Protein AF-0000000072191924 (afdb_homodimer)

Nearest PDB structures (foldseek):
  2omd-assembly1_B  TM=8.283E-01  e=5.426E-07  Aquifex aeolicus VF5
  4ap8-assembly1_A  TM=8.423E-01  e=8.255E-07  Homo sapiens
  2omd-assembly1_A  TM=8.082E-01  e=4.813E-07  Aquifex aeolicus VF5
  1nvj-assembly2_C  TM=8.190E-01  e=2.287E-06  Escherichia coli
  1nvj-assembly2_D  TM=8.047E-01  e=4.696E-06  Escherichia coli

Sequence (244 aa):
MDVNKVLQELKARPGFTDHVGMMLVHNGVVRGWSRKDHAPVSSVTVSHDQAKMDAICHEMEQRPGIFAIVAQANEGELQPGDDLLLLVVAGDIRENVKATFAELLDRIKSEAVIKQEHGPEAMDVNKVLQELKARPGFTDHVGMMLVHNGVVRGWSRKDHAPVSSVTVSHDQAKMDAICHEMEQRPGIFAIVAQANEGELQPGDDLLLLVVAGDIRENVKATFAELLDRIKSEAVIKQEHGPEA

Radius of gyration: 18.28 Å; Cα contacts (8 Å, |Δi|>4): 540; chains: 2; bounding box: 42×66×39 Å

Secondary structure (DSSP, 8-state):
--HHHHHHHHHTSTTHHHH-SEEEEEEEE--SB-TTT--B-SEEEEEE-HHHHHHHHHHHHTSTTEEEEEEEE--EEE-TT-EEEEEEEEESSHHHHHHHHHHHHHHIIIIIEEEEEEPPP-/--HHHHHHHHHTSTTHHHH-SEEEEEEEE--SB-TTT--B-SEEEEEE-HHHHHHHHHHHHTSTTEEEEEEEE--EEE-TT-EEEEEEEEESSHHHHHHHHHHHHHHIIIIIEEEEEEPPP-

pLDDT: mean 96.95, std 4.29, range [61.19, 98.94]

Solvent-accessible surface area (backbone atoms only — not comparable to full-atom values): 12541 Å² total; per-residue (Å²): 132,62,59,51,58,54,53,51,54,54,62,68,39,88,62,30,39,77,36,30,25,33,34,40,33,38,44,27,29,31,36,28,46,37,88,88,76,61,44,59,32,54,30,32,42,30,47,65,42,63,69,54,43,50,51,52,42,57,58,56,36,68,39,77,53,38,69,43,59,47,78,48,70,56,64,44,82,39,38,49,58,36,68,36,37,38,38,36,35,29,5,38,48,68,72,47,36,52,54,51,43,54,51,48,54,52,46,41,56,73,71,21,44,46,78,45,79,34,56,68,82,131,132,64,56,52,58,53,53,51,55,52,63,69,38,89,61,30,38,77,36,29,25,33,33,41,34,39,45,28,27,31,37,28,44,37,87,87,78,60,46,60,32,54,32,32,40,29,47,66,41,61,69,54,42,50,49,54,42,57,59,55,33,68,40,78,55,38,68,44,60,47,78,48,69,57,64,44,82,40,38,51,59,35,70,35,36,39,38,35,35,29,4,38,47,68,73,47,34,51,52,51,43,55,51,46,54,52,46,40,56,73,74,19,44,48,77,44,80,32,54,68,83,129

Foldseek 3Di:
DCVVVVVVVLCPDPCQVVWFDDKDKDWDFAAQADPVPRAGFAKKAKDWAVVQLVVLQVVLCPDPFWPGKDKDADGGIDGGPDTGIMIMTTGHDCVSRVVSVVVSVVCRVVPTMDMDTDHDDD/DCVVVVVVVLCPDPCQVVWFDDKDKDWDFAAQADPVPRAGFAKKAKDWAVVQLVVLQVVLCPDPFWPGKDKDADGGIDGGPHTGIMIMTTGHDCVSRVVSVVVSVVCRVVPTMDMDTDHDDD

Structure (mmCIF, N/CA/C/O backbone):
data_AF-0000000072191924-model_v1
#
loop_
_entity.id
_entity.type
_entity.pdbx_description
1 polymer 'Molybdopterin synthase catalytic subunit'
#
loop_
_atom_site.group_PDB
_atom_site.id
_atom_site.type_symbol
_atom_site.label_atom_id
_atom_site.label_alt_id
_atom_site.label_comp_id
_atom_site.label_asym_id
_atom_site.label_entity_id
_atom_site.label_seq_id
_atom_site.pdbx_PDB_ins_code
_atom_site.Cartn_x
_atom_site.Cartn_y
_atom_site.Cartn_z
_atom_site.occupancy
_atom_site.B_iso_or_equiv
_atom_site.auth_seq_id
_atom_site.auth_comp_id
_atom_site.auth_asym_id
_atom_site.auth_atom_id
_atom_site.pdbx_PDB_model_num
ATOM 1 N N . MET A 1 1 ? -5.52 -3.229 -12.797 1 91.69 1 MET A N 1
ATOM 2 C CA . MET A 1 1 ? -6.09 -2.42 -11.727 1 91.69 1 MET A CA 1
ATOM 3 C C . MET A 1 1 ? -5.527 -1.003 -11.75 1 91.69 1 MET A C 1
ATOM 5 O O . MET A 1 1 ? -4.367 -0.797 -12.117 1 91.69 1 MET A O 1
ATOM 9 N N . ASP A 1 2 ? -6.395 -0.059 -11.484 1 97.38 2 ASP A N 1
ATOM 10 C CA . ASP A 1 2 ? -6.016 1.348 -11.562 1 97.38 2 ASP A CA 1
ATOM 11 C C . ASP A 1 2 ? -5.902 1.967 -10.172 1 97.38 2 ASP A C 1
ATOM 13 O O . ASP A 1 2 ? -6.844 2.596 -9.688 1 97.38 2 ASP A O 1
ATOM 17 N N . VAL A 1 3 ? -4.742 1.899 -9.562 1 98.56 3 VAL A N 1
ATOM 18 C CA . VAL A 1 3 ? -4.512 2.34 -8.195 1 98.56 3 VAL A CA 1
ATOM 19 C C . VAL A 1 3 ? -4.648 3.857 -8.109 1 98.56 3 VAL A C 1
ATOM 21 O O . VAL A 1 3 ? -5.246 4.383 -7.164 1 98.56 3 VAL A O 1
ATOM 24 N N . ASN A 1 4 ? -4.09 4.559 -9.109 1 98.62 4 ASN A N 1
ATOM 25 C CA . ASN A 1 4 ? -4.215 6.012 -9.125 1 98.62 4 ASN A CA 1
ATOM 26 C C . ASN A 1 4 ? -5.672 6.449 -9.062 1 98.62 4 ASN A C 1
ATOM 28 O O . ASN A 1 4 ? -6.016 7.375 -8.328 1 98.62 4 ASN A O 1
ATOM 32 N N . LYS A 1 5 ? -6.43 5.773 -9.805 1 98.38 5 LYS A N 1
ATOM 33 C CA . LYS A 1 5 ? -7.852 6.117 -9.82 1 98.38 5 LYS A CA 1
ATOM 34 C C . LYS A 1 5 ? -8.477 5.93 -8.445 1 98.38 5 LYS A C 1
ATOM 36 O O . LYS A 1 5 ? -9.219 6.793 -7.973 1 98.38 5 LYS A O 1
ATOM 41 N N . VAL A 1 6 ? -8.195 4.844 -7.809 1 98.56 6 VAL A N 1
ATOM 42 C CA . VAL A 1 6 ? -8.742 4.555 -6.488 1 98.56 6 VAL A CA 1
ATOM 43 C C . VAL A 1 6 ? -8.281 5.613 -5.488 1 98.56 6 VAL A C 1
ATOM 45 O O . VAL A 1 6 ? -9.094 6.141 -4.723 1 98.56 6 VAL A O 1
ATOM 48 N N . LEU A 1 7 ? -7.031 5.938 -5.512 1 98.56 7 LEU A N 1
ATOM 49 C CA . LEU A 1 7 ? -6.48 6.91 -4.57 1 98.56 7 LEU A CA 1
ATOM 50 C C . LEU A 1 7 ? -7.086 8.289 -4.801 1 98.56 7 LEU A C 1
ATOM 52 O O . LEU A 1 7 ? -7.418 8.992 -3.848 1 98.56 7 LEU A O 1
ATOM 56 N N . GLN A 1 8 ? -7.223 8.641 -6.051 1 98.06 8 GLN A N 1
ATOM 57 C CA . GLN A 1 8 ? -7.797 9.938 -6.391 1 98.06 8 GLN A CA 1
ATOM 58 C C . GLN A 1 8 ? -9.25 10.031 -5.945 1 98.06 8 GLN A C 1
ATOM 60 O O . GLN A 1 8 ? -9.695 11.078 -5.469 1 98.06 8 GLN A O 1
ATOM 65 N N . GLU A 1 9 ? -9.961 8.945 -6.156 1 98.38 9 GLU A N 1
ATOM 66 C CA . GLU A 1 9 ? -11.359 8.906 -5.719 1 98.38 9 GLU A CA 1
ATOM 67 C C . GLU A 1 9 ? -11.461 9.062 -4.203 1 98.38 9 GLU A C 1
ATOM 69 O O . GLU A 1 9 ? -12.352 9.75 -3.705 1 98.38 9 GLU A O 1
ATOM 74 N N . LEU A 1 10 ? -10.609 8.406 -3.477 1 98.5 10 LEU A N 1
ATOM 75 C CA . LEU A 1 10 ? -10.609 8.531 -2.023 1 98.5 10 LEU A CA 1
ATOM 76 C C . LEU A 1 10 ? -10.281 9.961 -1.602 1 98.5 10 LEU A C 1
ATOM 78 O O . LEU A 1 10 ? -10.938 10.516 -0.718 1 98.5 10 LEU A O 1
ATOM 82 N N . LYS A 1 11 ? -9.32 10.594 -2.254 1 97.94 11 LYS A N 1
ATOM 83 C CA . LYS A 1 11 ? -8.891 11.953 -1.929 1 97.94 11 LYS A CA 1
ATOM 84 C C . LYS A 1 11 ? -10.023 12.953 -2.16 1 97.94 11 LYS A C 1
ATOM 86 O O . LYS A 1 11 ? -10.086 13.992 -1.498 1 97.94 11 LYS A O 1
ATOM 91 N N . ALA A 1 12 ? -10.883 12.609 -3.1 1 97.94 12 ALA A N 1
ATOM 92 C CA . ALA A 1 12 ? -11.961 13.523 -3.477 1 97.94 12 ALA A CA 1
ATOM 93 C C . ALA A 1 12 ? -13.133 13.414 -2.504 1 97.94 12 ALA A C 1
ATOM 95 O O . ALA A 1 12 ? -14.039 14.242 -2.529 1 97.94 12 ALA A O 1
ATOM 96 N N . ARG A 1 13 ? -13.141 12.375 -1.63 1 97.88 13 ARG A N 1
ATOM 97 C CA . ARG A 1 13 ? -14.234 12.195 -0.684 1 97.88 13 ARG A CA 1
ATOM 98 C C . ARG A 1 13 ? -14.219 13.289 0.379 1 97.88 13 ARG A C 1
ATOM 100 O O . ARG A 1 13 ? -13.156 13.68 0.861 1 97.88 13 ARG A O 1
ATOM 107 N N . PRO A 1 14 ? -15.406 13.773 0.714 1 97.25 14 PRO A N 1
ATOM 108 C CA . PRO A 1 14 ? -15.469 14.781 1.776 1 97.25 14 PRO A CA 1
ATOM 109 C C . PRO A 1 14 ? -14.852 14.297 3.088 1 97.25 14 PRO A C 1
ATOM 111 O O . PRO A 1 14 ? -15.086 13.156 3.498 1 97.25 14 PRO A O 1
ATOM 114 N N . GLY A 1 15 ? -14.062 15.094 3.688 1 96.94 15 GLY A N 1
ATOM 115 C CA . GLY A 1 15 ? -13.484 14.805 4.992 1 96.94 15 GLY A CA 1
ATOM 116 C C . GLY A 1 15 ? -12.133 14.133 4.91 1 96.94 15 GLY A C 1
ATOM 117 O O . GLY A 1 15 ? -11.508 13.852 5.938 1 96.94 15 GLY A O 1
ATOM 118 N N . PHE A 1 16 ? -11.68 13.828 3.709 1 98.19 16 PHE A N 1
ATOM 119 C CA . PHE A 1 16 ? -10.43 13.109 3.518 1 98.19 16 PHE A CA 1
ATOM 120 C C . PHE A 1 16 ? -9.289 13.805 4.25 1 98.19 16 PHE A C 1
ATOM 122 O O . PHE A 1 16 ? -8.594 13.18 5.062 1 98.19 16 PHE A O 1
ATOM 129 N N . THR A 1 17 ? -9.117 15.102 4.059 1 95.62 17 THR A N 1
ATOM 130 C CA . THR A 1 17 ? -7.973 15.828 4.598 1 95.62 17 THR A CA 1
ATOM 131 C C . THR A 1 17 ? -8.031 15.867 6.125 1 95.62 17 THR A C 1
ATOM 133 O O . THR A 1 17 ? -6.992 15.922 6.789 1 95.62 17 THR A O 1
ATOM 136 N N . ASP A 1 18 ? -9.219 15.711 6.648 1 95.44 18 ASP A N 1
ATOM 137 C CA . ASP A 1 18 ? -9.398 15.766 8.094 1 95.44 18 ASP A CA 1
ATOM 138 C C . ASP A 1 18 ? -9.141 14.406 8.734 1 95.44 18 ASP A C 1
ATOM 140 O O . ASP A 1 18 ? -8.984 14.305 9.953 1 95.44 18 ASP A O 1
ATOM 144 N N . HIS A 1 19 ? -9.07 13.375 7.863 1 97.44 19 HIS A N 1
ATOM 145 C CA . HIS A 1 19 ? -9.117 12.062 8.484 1 97.44 19 HIS A CA 1
ATOM 146 C C . HIS A 1 19 ? -7.969 11.18 8 1 97.44 19 HIS A C 1
ATOM 148 O O . HIS A 1 19 ? -7.738 10.102 8.539 1 97.44 19 HIS A O 1
ATOM 154 N N . VAL A 1 20 ? -7.246 11.672 6.957 1 98.62 20 VAL A N 1
ATOM 155 C CA . VAL A 1 20 ? -6.324 10.727 6.332 1 98.62 20 VAL A CA 1
ATOM 156 C C . VAL A 1 20 ? -4.914 11.305 6.324 1 98.62 20 VAL A C 1
ATOM 158 O O . VAL A 1 20 ? -4.691 12.414 5.836 1 98.62 20 VAL A O 1
ATOM 161 N N . GLY A 1 21 ? -4.043 10.562 6.863 1 98.31 21 GLY A N 1
ATOM 162 C CA . GLY A 1 21 ? -2.627 10.891 6.777 1 98.31 21 GLY A CA 1
ATOM 163 C C . GLY A 1 21 ? -1.837 9.914 5.93 1 98.31 21 GLY A C 1
ATOM 164 O O . GLY A 1 21 ? -0.666 10.148 5.629 1 98.31 21 GLY A O 1
ATOM 165 N N . MET A 1 22 ? -2.51 8.828 5.617 1 98.5 22 MET A N 1
ATOM 166 C CA . MET A 1 22 ? -1.832 7.875 4.746 1 98.5 22 MET A CA 1
ATOM 167 C C . MET A 1 22 ? -2.828 6.891 4.145 1 98.5 22 MET A C 1
ATOM 169 O O . MET A 1 22 ? -3.924 6.703 4.676 1 98.5 22 MET A O 1
ATOM 173 N N . MET A 1 23 ? -2.434 6.285 3.088 1 98.81 23 MET A N 1
ATOM 174 C CA . MET A 1 23 ? -3.107 5.164 2.438 1 98.81 23 MET A CA 1
ATOM 175 C C . MET A 1 23 ? -2.137 4.012 2.197 1 98.81 23 MET A C 1
ATOM 177 O O . MET A 1 23 ? -1.044 4.219 1.664 1 98.81 23 MET A O 1
ATOM 181 N N . LEU A 1 24 ? -2.543 2.871 2.648 1 98.88 24 LEU A N 1
ATOM 182 C CA . LEU A 1 24 ? -1.795 1.647 2.379 1 98.88 24 LEU A CA 1
ATOM 183 C C . LEU A 1 24 ? -2.488 0.812 1.307 1 98.88 24 LEU A C 1
ATOM 185 O O . LEU A 1 24 ? -3.707 0.632 1.347 1 98.88 24 LEU A O 1
ATOM 189 N N . VAL A 1 25 ? -1.675 0.373 0.37 1 98.88 25 VAL A N 1
ATOM 190 C CA . VAL A 1 25 ? -2.203 -0.349 -0.783 1 98.88 25 VAL A CA 1
ATOM 191 C C . VAL A 1 25 ? -1.525 -1.713 -0.893 1 98.88 25 VAL A C 1
ATOM 193 O O . VAL A 1 25 ? -0.299 -1.811 -0.82 1 98.88 25 VAL A O 1
ATOM 196 N N . HIS A 1 26 ? -2.281 -2.686 -1.012 1 98.88 26 HIS A N 1
ATOM 197 C CA . HIS A 1 26 ? -1.836 -4.008 -1.435 1 98.88 26 HIS A CA 1
ATOM 198 C C . HIS A 1 26 ? -2.225 -4.285 -2.883 1 98.88 26 HIS A C 1
ATOM 200 O O . HIS A 1 26 ? -3.406 -4.246 -3.23 1 98.88 26 HIS A O 1
ATOM 206 N N . ASN A 1 27 ? -1.291 -4.512 -3.668 1 98.75 27 ASN A N 1
ATOM 207 C CA . ASN A 1 27 ? -1.512 -5.047 -5.008 1 98.75 27 ASN A CA 1
ATOM 208 C C . ASN A 1 27 ? -0.935 -6.453 -5.148 1 98.75 27 ASN A C 1
ATOM 210 O O . ASN A 1 27 ? 0.243 -6.617 -5.469 1 98.75 27 ASN A O 1
ATOM 214 N N . GLY A 1 28 ? -1.767 -7.383 -4.965 1 98.44 28 GLY A N 1
ATOM 215 C CA . GLY A 1 28 ? -1.371 -8.766 -5.168 1 98.44 28 GLY A CA 1
ATOM 216 C C . GLY A 1 28 ? -1.304 -9.164 -6.633 1 98.44 28 GLY A C 1
ATOM 217 O O . GLY A 1 28 ? -2.158 -8.766 -7.426 1 98.44 28 GLY A O 1
ATOM 218 N N . VAL A 1 29 ? -0.314 -9.992 -6.93 1 98.25 29 VAL A N 1
ATOM 219 C CA . VAL A 1 29 ? -0.146 -10.492 -8.289 1 98.25 29 VAL A CA 1
ATOM 220 C C . VAL A 1 29 ? 0.027 -12.008 -8.266 1 98.25 29 VAL A C 1
ATOM 222 O O . VAL A 1 29 ? 0.383 -12.578 -7.234 1 98.25 29 VAL A O 1
ATOM 225 N N . VAL A 1 30 ? -0.284 -12.57 -9.391 1 97.81 30 VAL A N 1
ATOM 226 C CA . VAL A 1 30 ? -0.076 -14.016 -9.492 1 97.81 30 VAL A CA 1
ATOM 227 C C . VAL A 1 30 ? 1.42 -14.32 -9.523 1 97.81 30 VAL A C 1
ATOM 229 O O . VAL A 1 30 ? 2.143 -13.844 -10.398 1 97.81 30 VAL A O 1
ATOM 232 N N . ARG A 1 31 ? 1.779 -15.055 -8.57 1 96.38 31 ARG A N 1
ATOM 233 C CA . ARG A 1 31 ? 3.174 -15.477 -8.5 1 96.38 31 ARG A CA 1
ATOM 234 C C . ARG A 1 31 ? 3.436 -16.656 -9.422 1 96.38 31 ARG A C 1
ATOM 236 O O . ARG A 1 31 ? 2.57 -17.516 -9.594 1 96.38 31 ARG A O 1
ATOM 243 N N . GLY A 1 32 ? 4.625 -16.781 -9.797 1 96.44 32 GLY A N 1
ATOM 244 C CA . GLY A 1 32 ? 4.973 -17.797 -10.789 1 96.44 32 GLY A CA 1
ATOM 245 C C . GLY A 1 32 ? 5.25 -19.156 -10.18 1 96.44 32 GLY A C 1
ATOM 246 O O . GLY A 1 32 ? 5.629 -20.094 -10.883 1 96.44 32 GLY A O 1
ATOM 247 N N . TRP A 1 33 ? 5.164 -19.281 -8.867 1 95.94 33 TRP A N 1
ATOM 248 C CA . TRP A 1 33 ? 5.402 -20.562 -8.195 1 95.94 33 TRP A CA 1
ATOM 249 C C . TRP A 1 33 ? 4.5 -20.703 -6.973 1 95.94 33 TRP A C 1
ATOM 251 O O . TRP A 1 33 ? 3.98 -19.719 -6.453 1 95.94 33 TRP A O 1
ATOM 261 N N . SER A 1 34 ? 4.34 -21.953 -6.582 1 94.44 34 SER A N 1
ATOM 262 C CA . SER A 1 34 ? 3.436 -22.266 -5.484 1 94.44 34 SER A CA 1
ATOM 263 C C . SER A 1 34 ? 4.141 -22.156 -4.137 1 94.44 34 SER A C 1
ATOM 265 O O . SER A 1 34 ? 5.27 -22.625 -3.977 1 94.44 34 SER A O 1
ATOM 267 N N . ARG A 1 35 ? 3.443 -21.625 -3.217 1 89.5 35 ARG A N 1
ATOM 268 C CA . ARG A 1 35 ? 3.973 -21.531 -1.86 1 89.5 35 ARG A CA 1
ATOM 269 C C . ARG A 1 35 ? 4.109 -22.906 -1.221 1 89.5 35 ARG A C 1
AT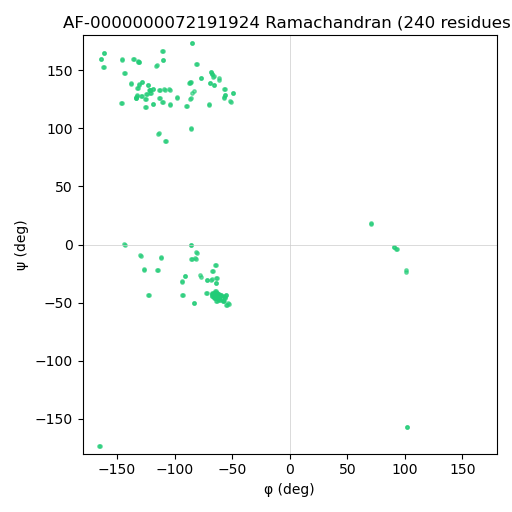OM 271 O O . ARG A 1 35 ? 4.969 -23.109 -0.362 1 89.5 35 ARG A O 1
ATOM 278 N N . LYS A 1 36 ? 3.268 -23.766 -1.624 1 89.5 36 LYS A N 1
ATOM 279 C CA . LYS A 1 36 ? 3.186 -25.094 -1.018 1 89.5 36 LYS A CA 1
ATOM 280 C C . LYS A 1 36 ? 4.453 -25.891 -1.289 1 89.5 36 LYS A C 1
ATOM 282 O O . LYS A 1 36 ? 4.973 -26.562 -0.395 1 89.5 36 LYS A O 1
ATOM 287 N N . ASP A 1 37 ? 4.945 -25.875 -2.512 1 92.31 37 ASP A N 1
ATOM 288 C CA . ASP A 1 37 ? 6.043 -26.781 -2.863 1 92.31 37 ASP A CA 1
ATOM 289 C C . ASP A 1 37 ? 7.016 -26.094 -3.828 1 92.31 37 ASP A C 1
ATOM 291 O O . ASP A 1 37 ? 7.918 -26.75 -4.359 1 92.31 37 ASP A O 1
ATOM 295 N N . HIS A 1 38 ? 6.758 -24.844 -4.207 1 93.5 38 HIS A N 1
ATOM 296 C CA . HIS A 1 38 ? 7.586 -24.016 -5.082 1 93.5 38 HIS A CA 1
ATOM 297 C C . HIS A 1 38 ? 7.531 -24.516 -6.52 1 93.5 38 HIS A C 1
ATOM 299 O O . HIS A 1 38 ? 8.422 -24.219 -7.32 1 93.5 38 HIS A O 1
ATOM 305 N N . ALA A 1 39 ? 6.5 -25.312 -6.773 1 94.88 39 ALA A N 1
ATOM 306 C CA . ALA A 1 39 ? 6.309 -25.75 -8.148 1 94.88 39 ALA A CA 1
ATOM 307 C C . ALA A 1 39 ? 5.906 -24.594 -9.055 1 94.88 39 ALA A C 1
ATOM 309 O O . ALA A 1 39 ? 5.23 -23.656 -8.609 1 94.88 39 ALA A O 1
ATOM 310 N N . PRO A 1 40 ? 6.316 -24.656 -10.328 1 96 40 PRO A N 1
ATOM 311 C CA . PRO A 1 40 ? 5.93 -23.578 -11.25 1 96 40 PRO A CA 1
ATOM 312 C C . PRO A 1 40 ? 4.418 -23.469 -11.43 1 96 40 PRO A C 1
ATOM 314 O O . PRO A 1 40 ? 3.721 -24.5 -11.453 1 96 40 PRO A O 1
ATOM 317 N N . VAL A 1 41 ? 3.949 -22.344 -11.547 1 96.75 41 VAL A N 1
ATOM 318 C CA . VAL A 1 41 ? 2.539 -22.047 -11.773 1 96.75 41 VAL A CA 1
ATOM 319 C C . VAL A 1 41 ? 2.355 -21.422 -13.156 1 96.75 41 VAL A C 1
ATOM 321 O O . VAL A 1 41 ? 3.01 -20.438 -13.492 1 96.75 41 VAL A O 1
ATOM 324 N N . SER A 1 42 ? 1.484 -22.016 -13.93 1 96.88 42 SER A N 1
ATOM 325 C CA . SER A 1 42 ? 1.195 -21.5 -15.266 1 96.88 42 SER A CA 1
ATOM 326 C C . SER A 1 42 ? -0.001 -20.562 -15.25 1 96.88 42 SER A C 1
ATOM 328 O O . SER A 1 42 ? -0.073 -19.625 -16.062 1 96.88 42 SER A O 1
ATOM 330 N N . SER A 1 43 ? -0.899 -20.875 -14.32 1 97.56 43 SER A N 1
ATOM 331 C CA . SER A 1 43 ? -2.078 -20.031 -14.156 1 97.56 43 SER A CA 1
ATOM 332 C C . SER A 1 43 ? -2.732 -20.25 -12.797 1 97.56 43 SER A C 1
ATOM 334 O O . SER A 1 43 ? -2.395 -21.203 -12.086 1 97.56 43 SER A O 1
ATOM 336 N N . VAL A 1 44 ? -3.57 -19.359 -12.453 1 97.31 44 VAL A N 1
ATOM 337 C CA . VAL A 1 44 ? -4.359 -19.453 -11.234 1 97.31 44 VAL A CA 1
ATOM 338 C C . VAL A 1 44 ? -5.82 -19.125 -11.531 1 97.31 44 VAL A C 1
ATOM 340 O O . VAL A 1 44 ? -6.121 -18.125 -12.172 1 97.31 44 VAL A O 1
ATOM 343 N N . THR A 1 45 ? -6.695 -20 -11.164 1 98.19 45 THR A N 1
ATOM 344 C CA . THR A 1 45 ? -8.117 -19.672 -11.188 1 98.19 45 THR A CA 1
ATOM 345 C C . THR A 1 45 ? -8.531 -18.969 -9.891 1 98.19 45 THR A C 1
ATOM 347 O O . THR A 1 45 ? -8.32 -19.5 -8.797 1 98.19 45 THR A O 1
ATOM 350 N N . VAL A 1 46 ? -9.141 -17.812 -10.023 1 98 46 VAL A N 1
ATOM 351 C CA . VAL A 1 46 ? -9.477 -17 -8.852 1 98 46 VAL A CA 1
ATOM 352 C C . VAL A 1 46 ? -10.984 -16.75 -8.82 1 98 46 VAL A C 1
ATOM 354 O O . VAL A 1 46 ? -11.586 -16.406 -9.844 1 98 46 VAL A O 1
ATOM 357 N N . SER A 1 47 ? -11.562 -16.938 -7.691 1 98.06 47 SER A N 1
ATOM 358 C CA . SER A 1 47 ? -12.914 -16.469 -7.383 1 98.06 47 SER A CA 1
ATOM 359 C C . SER A 1 47 ? -12.953 -15.742 -6.043 1 98.06 47 SER A C 1
ATOM 361 O O . SER A 1 47 ? -12.023 -15.844 -5.246 1 98.06 47 SER A O 1
ATOM 363 N N . HIS A 1 48 ? -14 -14.891 -5.898 1 97.44 48 HIS A N 1
ATOM 364 C CA . HIS A 1 48 ? -14.133 -14.227 -4.605 1 97.44 48 HIS A CA 1
ATOM 365 C C . HIS A 1 48 ? -15.602 -14.07 -4.219 1 97.44 48 HIS A C 1
ATOM 367 O O . HIS A 1 48 ? -16.469 -14.023 -5.086 1 97.44 48 HIS A O 1
ATOM 373 N N . ASP A 1 49 ? -15.836 -14.125 -2.973 1 97.81 49 ASP A N 1
ATOM 374 C CA . ASP A 1 49 ? -17.141 -13.812 -2.389 1 97.81 49 ASP A CA 1
ATOM 375 C C . ASP A 1 49 ? -17.281 -12.32 -2.129 1 97.81 49 ASP A C 1
ATOM 377 O O . ASP A 1 49 ? -16.844 -11.82 -1.089 1 97.81 49 ASP A O 1
ATOM 381 N N . GLN A 1 50 ? -17.953 -11.656 -3.018 1 97.5 50 GLN A N 1
ATOM 382 C CA . GLN A 1 50 ? -18.047 -10.203 -2.943 1 97.5 50 GLN A CA 1
ATOM 383 C C . GLN A 1 50 ? -18.781 -9.758 -1.686 1 97.5 50 GLN A C 1
ATOM 385 O O . GLN A 1 50 ? -18.391 -8.773 -1.048 1 97.5 50 GLN A O 1
ATOM 390 N N . ALA A 1 51 ? -19.828 -10.469 -1.4 1 98 51 ALA A N 1
ATOM 391 C CA . ALA A 1 51 ? -20.594 -10.117 -0.207 1 98 51 ALA A CA 1
ATOM 392 C C . ALA A 1 51 ? -19.734 -10.219 1.049 1 98 51 ALA A C 1
ATOM 394 O O . ALA A 1 51 ? -19.797 -9.359 1.926 1 98 51 ALA A O 1
ATOM 395 N N . LYS A 1 52 ? -19 -11.281 1.12 1 98.12 52 LYS A N 1
ATOM 396 C CA . LYS A 1 52 ? -18.094 -11.469 2.26 1 98.12 52 LYS A CA 1
ATOM 397 C C . LYS A 1 52 ? -17.016 -10.391 2.287 1 98.12 52 LYS A C 1
ATOM 399 O O . LYS A 1 52 ? -16.703 -9.852 3.35 1 98.12 52 LYS A O 1
ATOM 404 N N . MET A 1 53 ? -16.438 -10.109 1.167 1 98.38 53 MET A N 1
ATOM 405 C CA . MET A 1 53 ? -15.438 -9.055 1.065 1 98.38 53 MET A CA 1
ATOM 406 C C . MET A 1 53 ? -16 -7.719 1.54 1 98.38 53 MET A C 1
ATOM 408 O O . MET A 1 53 ? -15.367 -7.023 2.332 1 98.38 53 MET A O 1
ATOM 412 N N . ASP A 1 54 ? -17.203 -7.395 1.118 1 98.31 54 ASP A N 1
ATOM 413 C CA . ASP A 1 54 ? -17.844 -6.145 1.508 1 98.31 54 ASP A CA 1
ATOM 414 C C . ASP A 1 54 ? -18.109 -6.105 3.012 1 98.31 54 ASP A C 1
ATOM 416 O O . ASP A 1 54 ? -17.953 -5.066 3.652 1 98.31 54 ASP A O 1
ATOM 420 N N . ALA A 1 55 ? -18.516 -7.223 3.523 1 98.62 55 ALA A N 1
ATOM 421 C CA . ALA A 1 55 ? -18.812 -7.305 4.949 1 98.62 55 ALA A CA 1
ATOM 422 C C . ALA A 1 55 ? -17.562 -7.078 5.789 1 98.62 55 ALA A C 1
ATOM 424 O O . ALA A 1 55 ? -17.594 -6.359 6.789 1 98.62 55 ALA A O 1
ATOM 425 N N . ILE A 1 56 ? -16.469 -7.695 5.359 1 98.69 56 ILE A N 1
ATOM 426 C CA . ILE A 1 56 ? -15.203 -7.523 6.055 1 98.69 56 ILE A CA 1
ATOM 427 C C . ILE A 1 56 ? -14.781 -6.059 6.004 1 98.69 56 ILE A C 1
ATOM 429 O O . ILE A 1 56 ? -14.398 -5.48 7.023 1 98.69 56 ILE A O 1
ATOM 433 N N . CYS A 1 57 ? -14.883 -5.441 4.828 1 98.69 57 CYS A N 1
ATOM 434 C CA . CYS A 1 57 ? -14.5 -4.043 4.66 1 98.69 57 CYS A CA 1
ATOM 435 C C . CYS A 1 57 ? -15.352 -3.137 5.535 1 98.69 57 CYS A C 1
ATOM 437 O O . CYS A 1 57 ? -14.836 -2.256 6.223 1 98.69 57 CYS A O 1
ATOM 439 N N . HIS A 1 58 ? -16.641 -3.371 5.547 1 98.38 58 HIS A N 1
ATOM 440 C CA . HIS A 1 58 ? -17.547 -2.559 6.34 1 98.38 58 HIS A CA 1
ATOM 441 C C . HIS A 1 58 ? -17.234 -2.658 7.824 1 98.38 58 HIS A C 1
ATOM 443 O O . HIS A 1 58 ? -17.188 -1.645 8.523 1 98.38 58 HIS A O 1
ATOM 449 N N . GLU A 1 59 ? -17.016 -3.857 8.258 1 98.62 59 GLU A N 1
ATOM 450 C CA . GLU A 1 59 ? -16.641 -4.09 9.656 1 98.62 59 GLU A CA 1
ATOM 451 C C . GLU A 1 59 ? -15.375 -3.336 10.023 1 98.62 59 GLU A C 1
ATOM 453 O O . GLU A 1 59 ? -15.344 -2.605 11.016 1 98.62 59 GLU A O 1
ATOM 458 N N . MET A 1 60 ? -14.406 -3.449 9.227 1 98.56 60 MET A N 1
ATOM 459 C CA . MET A 1 60 ? -13.078 -2.936 9.562 1 98.56 60 MET A CA 1
ATOM 460 C C . MET A 1 60 ? -13.023 -1.422 9.391 1 98.56 60 MET A C 1
ATOM 462 O O . MET A 1 60 ? -12.234 -0.747 10.055 1 98.56 60 MET A O 1
ATOM 466 N N . GLU A 1 61 ? -13.82 -0.923 8.531 1 98.25 61 GLU A N 1
ATOM 467 C CA . GLU A 1 61 ? -13.883 0.519 8.312 1 98.25 61 GLU A CA 1
ATOM 468 C C . GLU A 1 61 ? -14.383 1.248 9.555 1 98.25 61 GLU A C 1
ATOM 470 O O . GLU A 1 61 ? -14.195 2.459 9.688 1 98.25 61 GLU A O 1
ATOM 475 N N . GLN A 1 62 ? -15.031 0.531 10.516 1 98.31 62 GLN A N 1
ATOM 476 C CA . GLN A 1 62 ? -15.562 1.129 11.734 1 98.31 62 GLN A CA 1
ATOM 477 C C . GLN A 1 62 ? -14.461 1.315 12.781 1 98.31 62 GLN A C 1
ATOM 479 O O . GLN A 1 62 ? -14.672 1.974 13.797 1 98.31 62 GLN A O 1
ATOM 484 N N . ARG A 1 63 ? -13.336 0.844 12.531 1 98.44 63 ARG A N 1
ATOM 485 C CA . ARG A 1 63 ? -12.234 0.949 13.484 1 98.44 63 ARG A CA 1
ATOM 486 C C . ARG A 1 63 ? -11.789 2.398 13.648 1 98.44 63 ARG A C 1
ATOM 488 O O . ARG A 1 63 ? -11.812 3.174 12.695 1 98.44 63 ARG A O 1
ATOM 495 N N . PRO A 1 64 ? -11.383 2.664 14.844 1 97.69 64 PRO A N 1
ATOM 496 C CA . PRO A 1 64 ? -10.891 4.023 15.07 1 97.69 64 PRO A CA 1
ATOM 497 C C . PRO A 1 64 ? -9.758 4.406 14.125 1 97.69 64 PRO A C 1
ATOM 499 O O . PRO A 1 64 ? -8.82 3.625 13.93 1 97.69 64 PRO A O 1
ATOM 502 N N . GLY A 1 65 ? -9.992 5.582 13.5 1 98.31 65 GLY A N 1
ATOM 503 C CA . GLY A 1 65 ? -8.922 6.152 12.703 1 98.31 65 GLY A CA 1
ATOM 504 C C . GLY A 1 65 ? -8.953 5.711 11.25 1 98.31 65 GLY A C 1
ATOM 505 O O . GLY A 1 65 ? -8.125 6.137 10.445 1 98.31 65 GLY A O 1
ATOM 506 N N . ILE A 1 66 ? -9.914 4.852 10.922 1 98.88 66 ILE A N 1
ATOM 507 C CA . ILE A 1 66 ? -10.016 4.387 9.539 1 98.88 66 ILE A CA 1
ATOM 508 C C . ILE A 1 66 ? -11.078 5.199 8.797 1 98.88 66 ILE A C 1
ATOM 510 O O . ILE A 1 66 ? -12.195 5.371 9.297 1 98.88 66 ILE A O 1
ATOM 514 N N . PHE A 1 67 ? -10.695 5.762 7.688 1 98.81 67 PHE A N 1
ATOM 515 C CA . PHE A 1 67 ? -11.555 6.617 6.883 1 98.81 67 PHE A CA 1
ATOM 516 C C . PHE A 1 67 ? -12.266 5.809 5.805 1 98.81 67 PHE A C 1
ATOM 518 O O . PHE A 1 67 ? -13.477 5.965 5.602 1 98.81 67 PHE A O 1
ATOM 525 N N . ALA A 1 68 ? -11.523 4.895 5.141 1 98.81 68 ALA A N 1
ATOM 526 C CA . ALA A 1 68 ? -12.102 4.117 4.051 1 98.81 68 ALA A CA 1
ATOM 527 C C . ALA A 1 68 ? -11.266 2.875 3.752 1 98.81 68 ALA A C 1
ATOM 529 O O . ALA A 1 68 ? -10.055 2.865 3.99 1 98.81 68 ALA A O 1
ATOM 530 N N . ILE A 1 69 ? -11.93 1.903 3.25 1 98.88 69 ILE A N 1
ATOM 531 C CA . ILE A 1 69 ? -11.289 0.687 2.756 1 98.88 69 ILE A CA 1
ATOM 532 C C . ILE A 1 69 ? -11.844 0.342 1.374 1 98.88 69 ILE A C 1
ATOM 534 O O . ILE A 1 69 ? -13.055 0.438 1.141 1 98.88 69 ILE A O 1
ATOM 538 N N . VAL A 1 70 ? -10.977 0.018 0.48 1 98.69 70 VAL A N 1
ATOM 539 C CA . VAL A 1 70 ? -11.352 -0.47 -0.844 1 98.69 70 VAL A CA 1
ATOM 540 C C . VAL A 1 70 ? -10.75 -1.857 -1.069 1 98.69 70 VAL A C 1
ATOM 542 O O . VAL A 1 70 ? -9.586 -2.094 -0.752 1 98.69 70 VAL A O 1
ATOM 545 N N . ALA A 1 71 ? -11.547 -2.762 -1.548 1 98.69 71 ALA A N 1
ATOM 546 C CA . ALA A 1 71 ? -11.117 -4.109 -1.904 1 98.69 71 ALA A CA 1
ATOM 547 C C . ALA A 1 71 ? -11.664 -4.52 -3.27 1 98.69 71 ALA A C 1
ATOM 549 O O . ALA A 1 71 ? -12.867 -4.441 -3.512 1 98.69 71 ALA A O 1
ATOM 550 N N . GLN A 1 72 ? -10.773 -4.91 -4.102 1 98.25 72 GLN A N 1
ATOM 551 C CA . GLN A 1 72 ? -11.117 -5.359 -5.449 1 98.25 72 GLN A CA 1
ATOM 552 C C . GLN A 1 72 ? -10.32 -6.598 -5.836 1 98.25 72 GLN A C 1
ATOM 554 O O . GLN A 1 72 ? -9.109 -6.668 -5.582 1 98.25 72 GLN A O 1
ATOM 559 N N . ALA A 1 73 ? -10.977 -7.523 -6.465 1 98.12 73 ALA A N 1
ATOM 560 C CA . ALA A 1 73 ? -10.297 -8.734 -6.922 1 98.12 73 ALA A CA 1
ATOM 561 C C . ALA A 1 73 ? -10.617 -9.023 -8.391 1 98.12 73 ALA A C 1
ATOM 563 O O . ALA A 1 73 ? -11.75 -8.836 -8.828 1 98.12 73 ALA A O 1
ATOM 564 N N . ASN A 1 74 ? -9.617 -9.406 -9.109 1 97.81 74 ASN A N 1
ATOM 565 C CA . ASN A 1 74 ? -9.852 -9.961 -10.438 1 97.81 74 ASN A CA 1
ATOM 566 C C . ASN A 1 74 ? -10.172 -11.453 -10.375 1 97.81 74 ASN A C 1
ATOM 568 O O . ASN A 1 74 ? -9.469 -12.211 -9.711 1 97.81 74 ASN A O 1
ATOM 572 N N . GLU A 1 75 ? -11.141 -11.82 -10.984 1 97.31 75 GLU A N 1
ATOM 573 C CA . GLU A 1 75 ? -11.523 -13.227 -10.984 1 97.31 75 GLU A CA 1
ATOM 574 C C . GLU A 1 75 ? -11.289 -13.859 -12.352 1 97.31 75 GLU A C 1
ATOM 576 O O . GLU A 1 75 ? -11.078 -13.156 -13.344 1 97.31 75 GLU A O 1
ATOM 581 N N . GLY A 1 76 ? -11.336 -15.18 -12.438 1 98 76 GLY A N 1
ATOM 582 C CA . GLY A 1 76 ? -11.094 -15.953 -13.641 1 98 76 GLY A CA 1
ATOM 583 C C . GLY A 1 76 ? -9.711 -16.578 -13.688 1 98 76 GLY A C 1
ATOM 584 O O . GLY A 1 76 ? -9.117 -16.875 -12.648 1 98 76 GLY A O 1
ATOM 585 N N . GLU A 1 77 ? -9.266 -16.875 -14.906 1 98.19 77 GLU A N 1
ATOM 586 C CA . GLU A 1 77 ? -7.926 -17.422 -15.078 1 98.19 77 GLU A CA 1
ATOM 587 C C . GLU A 1 77 ? -6.887 -16.312 -15.258 1 98.19 77 GLU A C 1
ATOM 589 O O . GLU A 1 77 ? -6.945 -15.555 -16.219 1 98.19 77 GLU A O 1
ATOM 594 N N . LEU A 1 78 ? -6.023 -16.328 -14.367 1 98.25 78 LEU A N 1
ATOM 595 C CA . LEU A 1 78 ? -4.957 -15.328 -14.383 1 98.25 78 LEU A CA 1
ATOM 596 C C . LEU A 1 78 ? -3.6 -15.984 -14.586 1 98.25 78 LEU A C 1
ATOM 598 O O . LEU A 1 78 ? -3.418 -17.156 -14.266 1 98.25 78 LEU A O 1
ATOM 602 N N . GLN A 1 79 ? -2.703 -15.211 -15.133 1 97.81 79 GLN A N 1
ATOM 603 C CA . GLN A 1 79 ? -1.343 -15.688 -15.367 1 97.81 79 GLN A CA 1
ATOM 604 C C . GLN A 1 79 ? -0.351 -15 -14.438 1 97.81 79 GLN A C 1
ATOM 606 O O . GLN A 1 79 ? -0.64 -13.93 -13.891 1 97.81 79 GLN A O 1
ATOM 611 N N . PRO A 1 80 ? 0.792 -15.648 -14.258 1 97.5 80 PRO A N 1
ATOM 612 C CA . PRO A 1 80 ? 1.812 -15 -13.43 1 97.5 80 PRO A CA 1
ATOM 613 C C . PRO A 1 80 ? 2.064 -13.547 -13.844 1 97.5 80 PRO A C 1
ATOM 615 O O . PRO A 1 80 ? 2.234 -13.258 -15.031 1 97.5 80 PRO A O 1
ATOM 618 N N . GLY A 1 81 ? 2.047 -12.664 -12.891 1 97.56 81 GLY A N 1
ATOM 619 C CA . GLY A 1 81 ? 2.23 -11.25 -13.172 1 97.56 81 GLY A CA 1
ATOM 620 C C . GLY A 1 81 ? 0.927 -10.469 -13.188 1 97.56 81 GLY A C 1
ATOM 621 O O . GLY A 1 81 ? 0.926 -9.25 -13.039 1 97.56 81 GLY A O 1
ATOM 622 N N . ASP A 1 82 ? -0.208 -11.133 -13.438 1 98.06 82 ASP A N 1
ATOM 623 C CA . ASP A 1 82 ? -1.507 -10.469 -13.461 1 98.06 82 ASP A CA 1
ATOM 624 C C . ASP A 1 82 ? -1.882 -9.945 -12.078 1 98.06 82 ASP A C 1
ATOM 626 O O . ASP A 1 82 ? -1.619 -10.602 -11.062 1 98.06 82 ASP A O 1
ATOM 630 N N . ASP A 1 83 ? -2.535 -8.828 -12.047 1 98.5 83 ASP A N 1
ATOM 631 C CA . ASP A 1 83 ? -3.111 -8.312 -10.805 1 98.5 83 ASP A CA 1
ATOM 632 C C . ASP A 1 83 ? -4.227 -9.227 -10.297 1 98.5 83 ASP A C 1
ATOM 634 O O . ASP A 1 83 ? -5.062 -9.688 -11.078 1 98.5 83 ASP A O 1
ATOM 638 N N . LEU A 1 84 ? -4.207 -9.43 -9.023 1 98.38 84 LEU A N 1
ATOM 639 C CA . LEU A 1 84 ? -5.168 -10.375 -8.461 1 98.38 84 LEU A CA 1
ATOM 640 C C . LEU A 1 84 ? -6.02 -9.703 -7.387 1 98.38 84 LEU A C 1
ATOM 642 O O . LEU A 1 84 ? -7.242 -9.867 -7.367 1 98.38 84 LEU A O 1
ATOM 646 N N . LEU A 1 85 ? -5.422 -8.93 -6.531 1 98.69 85 LEU A N 1
ATOM 647 C CA . LEU A 1 85 ? -6.121 -8.398 -5.367 1 98.69 85 LEU A CA 1
ATOM 648 C C . LEU A 1 85 ? -5.613 -7.004 -5.023 1 98.69 85 LEU A C 1
ATOM 650 O O . LEU A 1 85 ? -4.418 -6.809 -4.793 1 98.69 85 LEU A O 1
ATOM 654 N N . LEU A 1 86 ? -6.512 -6.051 -5.016 1 98.88 86 LEU A N 1
ATOM 655 C CA . LEU A 1 86 ? -6.23 -4.688 -4.578 1 98.88 86 LEU A CA 1
ATOM 656 C C . LEU A 1 86 ? -6.938 -4.383 -3.26 1 98.88 86 LEU A C 1
ATOM 658 O O . LEU A 1 86 ? -8.156 -4.539 -3.154 1 98.88 86 LEU A O 1
ATOM 662 N N . LEU A 1 87 ? -6.195 -4.016 -2.289 1 98.88 87 LEU A N 1
ATOM 663 C CA . LEU A 1 87 ? -6.711 -3.502 -1.026 1 98.88 87 LEU A CA 1
ATOM 664 C C . LEU A 1 87 ? -6.148 -2.115 -0.733 1 98.88 87 LEU A C 1
ATOM 666 O O . LEU A 1 87 ? -4.953 -1.872 -0.926 1 98.88 87 LEU A O 1
ATOM 670 N N . VAL A 1 88 ? -6.996 -1.277 -0.282 1 98.94 88 VAL A N 1
ATOM 671 C CA . VAL A 1 88 ? -6.566 0.049 0.147 1 98.94 88 VAL A CA 1
ATOM 672 C C . VAL A 1 88 ? -7.18 0.377 1.507 1 98.94 88 VAL A C 1
ATOM 674 O O . VAL A 1 88 ? -8.391 0.227 1.701 1 98.94 88 VAL A O 1
ATOM 677 N N . VAL A 1 89 ? -6.371 0.756 2.395 1 98.94 89 VAL A N 1
ATOM 678 C CA . VAL A 1 89 ? -6.832 1.288 3.672 1 98.94 89 VAL A CA 1
ATOM 679 C C . VAL A 1 89 ? -6.355 2.73 3.834 1 98.94 89 VAL A C 1
ATOM 681 O O . VAL A 1 89 ? -5.152 3.002 3.783 1 98.94 89 VAL A O 1
ATOM 684 N N . ALA A 1 90 ? -7.238 3.582 3.98 1 98.94 90 ALA A N 1
ATOM 685 C CA . ALA A 1 90 ? -6.953 4.988 4.254 1 98.94 90 ALA A CA 1
ATOM 686 C C . ALA A 1 90 ? -7.316 5.352 5.688 1 98.94 90 ALA A C 1
ATOM 688 O O . ALA A 1 90 ? -8.406 5.023 6.164 1 98.94 90 ALA A O 1
ATOM 689 N N . GLY A 1 91 ? -6.426 6.027 6.336 1 98.81 91 GLY A N 1
ATOM 690 C CA . GLY A 1 91 ? -6.695 6.375 7.723 1 98.81 91 GLY A CA 1
ATOM 691 C C . GLY A 1 91 ? -5.77 7.449 8.258 1 98.81 91 GLY A C 1
ATOM 692 O O . GLY A 1 91 ? -5.004 8.055 7.504 1 98.81 91 GLY A O 1
ATOM 693 N N . ASP A 1 92 ? -5.879 7.703 9.539 1 97.94 92 ASP A N 1
ATOM 694 C CA . ASP A 1 92 ? -5.344 8.922 10.141 1 97.94 92 ASP A CA 1
ATOM 695 C C . ASP A 1 92 ? -3.855 8.766 10.453 1 97.94 92 ASP A C 1
ATOM 697 O O . ASP A 1 92 ? -3.045 9.617 10.07 1 97.94 92 ASP A O 1
ATOM 701 N N . ILE A 1 93 ? -3.484 7.695 11.133 1 97 93 ILE A N 1
ATOM 702 C CA . ILE A 1 93 ? -2.094 7.516 11.531 1 97 93 ILE A CA 1
ATOM 703 C C . ILE A 1 93 ? -1.659 6.078 11.258 1 97 93 ILE A C 1
ATOM 705 O O . ILE A 1 93 ? -2.498 5.184 11.117 1 97 93 ILE A O 1
ATOM 709 N N . ARG A 1 94 ? -0.308 5.89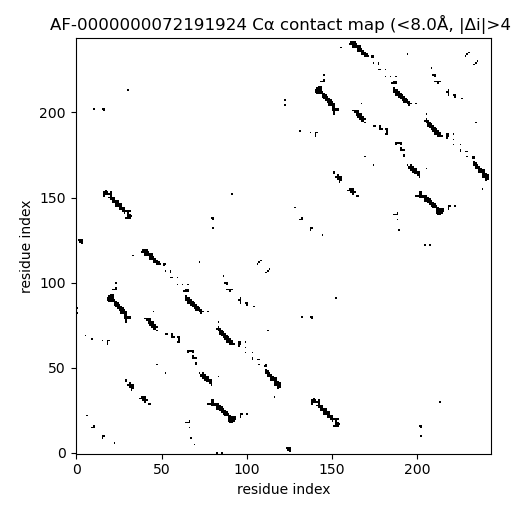1 11.18 1 96.31 94 ARG A N 1
ATOM 710 C CA . ARG A 1 94 ? 0.253 4.633 10.695 1 96.31 94 ARG A CA 1
ATOM 711 C C . ARG A 1 94 ? -0.111 3.482 11.633 1 96.31 94 ARG A C 1
ATOM 713 O O . ARG A 1 94 ? -0.333 2.355 11.18 1 96.31 94 ARG A O 1
ATOM 720 N N . GLU A 1 95 ? -0.231 3.727 12.961 1 96.19 95 GLU A N 1
ATOM 721 C CA . GLU A 1 95 ? -0.561 2.668 13.914 1 96.19 95 GLU A CA 1
ATOM 722 C C . GLU A 1 95 ? -1.932 2.068 13.617 1 96.19 95 GLU A C 1
ATOM 724 O O . GLU A 1 95 ? -2.086 0.846 13.586 1 96.19 95 GLU A O 1
ATOM 729 N N . ASN A 1 96 ? -2.91 2.922 13.406 1 98.19 96 ASN A N 1
ATOM 730 C CA . ASN A 1 96 ? -4.262 2.469 13.094 1 98.19 96 ASN A CA 1
ATOM 731 C C . ASN A 1 96 ? -4.324 1.793 11.727 1 98.19 96 ASN A C 1
ATOM 733 O O . ASN A 1 96 ? -4.91 0.72 11.586 1 98.19 96 ASN A O 1
ATOM 737 N N . VAL A 1 97 ? -3.689 2.389 10.75 1 98.5 97 VAL A N 1
ATOM 738 C CA . VAL A 1 97 ? -3.809 1.934 9.367 1 98.5 97 VAL A CA 1
ATOM 739 C C . VAL A 1 97 ? -3.055 0.618 9.188 1 98.5 97 VAL A C 1
ATOM 741 O O . VAL A 1 97 ? -3.57 -0.324 8.586 1 98.5 97 VAL A O 1
ATOM 744 N N . LYS A 1 98 ? -1.848 0.522 9.789 1 97.88 98 LYS A N 1
ATOM 745 C CA . LYS A 1 98 ? -1.058 -0.701 9.672 1 97.88 98 LYS A CA 1
ATOM 746 C C . LYS A 1 98 ? -1.792 -1.89 10.281 1 97.88 98 LYS A C 1
ATOM 748 O O . LYS A 1 98 ? -1.865 -2.961 9.68 1 97.88 98 LYS A O 1
ATOM 753 N N . ALA A 1 99 ? -2.291 -1.642 11.422 1 97.69 99 ALA A N 1
ATOM 754 C CA . ALA A 1 99 ? -2.975 -2.725 12.125 1 97.69 99 ALA A CA 1
ATOM 755 C C . ALA A 1 99 ? -4.207 -3.188 11.352 1 97.69 99 ALA A C 1
ATOM 757 O O . ALA A 1 99 ? -4.418 -4.391 11.172 1 97.69 99 ALA A O 1
ATOM 758 N N . THR A 1 100 ? -5.016 -2.277 10.938 1 98.75 100 THR A N 1
ATOM 759 C CA . THR A 1 100 ? -6.23 -2.6 10.195 1 98.75 100 THR A CA 1
ATOM 760 C C . THR A 1 100 ? -5.887 -3.295 8.883 1 98.75 100 THR A C 1
ATOM 762 O O . THR A 1 100 ? -6.516 -4.293 8.516 1 98.75 100 THR A O 1
ATOM 765 N N . PHE A 1 101 ? -4.906 -2.818 8.188 1 98.62 101 PHE A N 1
ATOM 766 C CA . PHE A 1 101 ? -4.492 -3.359 6.898 1 98.62 101 PHE A CA 1
ATOM 767 C C . PHE A 1 101 ? -4.047 -4.812 7.035 1 98.62 101 PHE A C 1
ATOM 769 O O . PHE A 1 101 ? -4.434 -5.664 6.234 1 98.62 101 PHE A O 1
ATOM 776 N N . ALA A 1 102 ? -3.203 -5.047 8.023 1 97.5 102 ALA A N 1
ATOM 777 C CA . ALA A 1 102 ? -2.682 -6.395 8.234 1 97.5 102 ALA A CA 1
ATOM 778 C C . ALA A 1 102 ? -3.814 -7.395 8.445 1 97.5 102 ALA A C 1
ATOM 780 O O . ALA A 1 102 ? -3.828 -8.461 7.824 1 97.5 102 ALA A O 1
ATOM 781 N N . GLU A 1 103 ? -4.68 -7.02 9.289 1 98.25 103 GLU A N 1
ATOM 782 C CA . GLU A 1 103 ? -5.797 -7.918 9.555 1 98.25 103 GLU A CA 1
ATOM 783 C C . GLU A 1 103 ? -6.703 -8.039 8.328 1 98.25 103 GLU A C 1
ATOM 785 O O . GLU A 1 103 ? -7.176 -9.133 8.008 1 98.25 103 GLU A O 1
ATOM 790 N N . LEU A 1 104 ? -6.988 -6.957 7.648 1 98.75 104 LEU A N 1
ATOM 791 C CA . LEU A 1 104 ? -7.816 -6.965 6.445 1 98.75 104 LEU A CA 1
ATOM 792 C C . LEU A 1 104 ? -7.262 -7.941 5.414 1 98.75 104 LEU A C 1
ATOM 794 O O . LEU A 1 104 ? -8 -8.773 4.883 1 98.75 104 LEU A O 1
ATOM 798 N N . LEU A 1 105 ? -6.02 -7.816 5.113 1 98.44 105 LEU A N 1
ATOM 799 C CA . LEU A 1 105 ? -5.352 -8.656 4.129 1 98.44 105 LEU A CA 1
ATOM 800 C C . LEU A 1 105 ? -5.504 -10.133 4.484 1 98.44 105 LEU A C 1
ATOM 802 O O . LEU A 1 105 ? -5.895 -10.945 3.639 1 98.44 105 LEU A O 1
ATOM 806 N N . ASP A 1 106 ? -5.273 -10.391 5.738 1 97.44 106 ASP A N 1
ATOM 807 C CA . ASP A 1 106 ? -5.359 -11.773 6.191 1 97.44 106 ASP A CA 1
ATOM 808 C C . ASP A 1 106 ? -6.781 -12.312 6.062 1 97.44 106 ASP A C 1
ATOM 810 O O . ASP A 1 106 ? -6.992 -13.422 5.574 1 97.44 106 ASP A O 1
ATOM 814 N N . ARG A 1 107 ? -7.699 -11.539 6.488 1 98.38 107 ARG A N 1
ATOM 815 C CA . ARG A 1 107 ? -9.086 -11.977 6.453 1 98.38 107 ARG A CA 1
ATOM 816 C C . ARG A 1 107 ? -9.578 -12.141 5.02 1 98.38 107 ARG A C 1
ATOM 818 O O . ARG A 1 107 ? -10.234 -13.133 4.688 1 98.38 107 ARG A O 1
ATOM 825 N N . ILE A 1 108 ? -9.305 -11.203 4.148 1 98.56 108 ILE A N 1
ATOM 826 C CA . ILE A 1 108 ? -9.75 -11.266 2.76 1 98.56 108 ILE A CA 1
ATOM 827 C C . ILE A 1 108 ? -9.172 -12.516 2.09 1 98.56 108 ILE A C 1
ATOM 829 O O . ILE A 1 108 ? -9.891 -13.25 1.417 1 98.56 108 ILE A O 1
ATOM 833 N N . LYS A 1 109 ? -7.93 -12.805 2.314 1 96.62 109 LYS A N 1
ATOM 834 C CA . LYS A 1 109 ? -7.262 -13.93 1.671 1 96.62 109 LYS A CA 1
ATOM 835 C C . LYS A 1 109 ? -7.762 -15.258 2.232 1 96.62 109 LYS A C 1
ATOM 837 O O . LYS A 1 109 ? -7.824 -16.25 1.514 1 96.62 109 LYS A O 1
ATOM 842 N N . SER A 1 110 ? -8.148 -15.211 3.508 1 96.5 110 SER A N 1
ATOM 843 C CA . SER A 1 110 ? -8.547 -16.469 4.125 1 96.5 110 SER A CA 1
ATOM 844 C C . SER A 1 110 ? -10.047 -16.719 3.969 1 96.5 110 SER A C 1
ATOM 846 O O . SER A 1 110 ? -10.492 -17.859 3.912 1 96.5 110 SER A O 1
ATOM 848 N N . GLU A 1 111 ? -10.797 -15.609 3.854 1 97.69 111 GLU A N 1
ATOM 849 C CA . GLU A 1 111 ? -12.234 -15.781 3.996 1 97.69 111 GLU A CA 1
ATOM 850 C C . GLU A 1 111 ? -12.961 -15.461 2.691 1 97.69 111 GLU A C 1
ATOM 852 O O . GLU A 1 111 ? -14.086 -15.906 2.477 1 97.69 111 GLU A O 1
ATOM 857 N N . ALA A 1 112 ? -12.344 -14.695 1.812 1 98.38 112 ALA A N 1
ATOM 858 C CA . ALA A 1 112 ? -13.195 -14.117 0.774 1 98.38 112 ALA A CA 1
ATOM 859 C C . ALA A 1 112 ? -12.648 -14.422 -0.616 1 98.38 112 ALA A C 1
ATOM 861 O O . ALA A 1 112 ? -13.359 -14.305 -1.613 1 98.38 112 ALA A O 1
ATOM 862 N N . VAL A 1 113 ? -11.391 -14.734 -0.768 1 97.88 113 VAL A N 1
ATOM 863 C CA . VAL A 1 113 ? -10.766 -15.016 -2.055 1 97.88 113 VAL A CA 1
ATOM 864 C C . VAL A 1 113 ? -10.352 -16.484 -2.117 1 97.88 113 VAL A C 1
ATOM 866 O O . VAL A 1 113 ? -9.727 -17 -1.186 1 97.88 113 VAL A O 1
ATOM 869 N N . ILE A 1 114 ? -10.672 -17.156 -3.215 1 96.06 114 ILE A N 1
ATOM 870 C CA . ILE A 1 114 ? -10.297 -18.547 -3.428 1 96.06 114 ILE A CA 1
ATOM 871 C C . ILE A 1 114 ? -9.406 -18.672 -4.664 1 96.06 114 ILE A C 1
ATOM 873 O O . ILE A 1 114 ? -9.734 -18.125 -5.723 1 96.06 114 ILE A O 1
ATOM 877 N N . LYS A 1 115 ? -8.375 -19.406 -4.465 1 95.56 115 LYS A N 1
ATOM 878 C CA . LYS A 1 115 ? -7.414 -19.594 -5.551 1 95.56 115 LYS A CA 1
ATOM 879 C C . LYS A 1 115 ? -7.137 -21.078 -5.789 1 95.56 115 LYS A C 1
ATOM 881 O O . LYS A 1 115 ? -7.062 -21.859 -4.84 1 95.56 115 LYS A O 1
ATOM 886 N N . GLN A 1 116 ? -7.055 -21.359 -7.039 1 94.94 116 GLN A N 1
ATOM 887 C CA . GLN A 1 116 ? -6.57 -22.672 -7.465 1 94.94 116 GLN A CA 1
ATOM 888 C C . GLN A 1 116 ? -5.398 -22.531 -8.438 1 94.94 116 GLN A C 1
ATOM 890 O O . GLN A 1 116 ? -5.562 -22.016 -9.547 1 94.94 116 GLN A O 1
ATOM 895 N N . GLU A 1 117 ? -4.246 -23.031 -8.094 1 95.62 117 GLU A N 1
ATOM 896 C CA . GLU A 1 117 ? -3.047 -22.953 -8.922 1 95.62 117 GLU A CA 1
ATOM 897 C C . GLU A 1 117 ? -2.977 -24.125 -9.898 1 95.62 117 GLU A C 1
ATOM 899 O O . GLU A 1 117 ? -3.324 -25.25 -9.547 1 95.62 117 GLU A O 1
ATOM 904 N N . HIS A 1 118 ? -2.582 -23.781 -11.031 1 94.81 118 HIS A N 1
ATOM 905 C CA . HIS A 1 118 ? -2.391 -24.797 -12.07 1 94.81 118 HIS A CA 1
ATOM 906 C C . HIS A 1 118 ? -0.95 -24.812 -12.57 1 94.81 118 HIS A C 1
ATOM 908 O O . HIS A 1 118 ? -0.368 -23.75 -12.828 1 94.81 118 HIS A O 1
ATOM 914 N N . GLY A 1 119 ? -0.399 -25.984 -12.594 1 92.25 119 GLY A N 1
ATOM 915 C CA . GLY A 1 119 ? 0.955 -26.125 -13.102 1 92.25 119 GLY A CA 1
ATOM 916 C C . GLY A 1 119 ? 1.013 -26.266 -14.617 1 92.25 119 GLY A C 1
ATOM 917 O O . GLY A 1 119 ? -0.017 -26.203 -15.289 1 92.25 119 GLY A O 1
ATOM 918 N N . PRO A 1 120 ? 2.281 -26.266 -15.156 1 87.88 120 PRO A N 1
ATOM 919 C CA . PRO A 1 120 ? 2.43 -26.469 -16.609 1 87.88 120 PRO A CA 1
ATOM 920 C C . PRO A 1 120 ? 1.803 -27.766 -17.094 1 87.88 120 PRO A C 1
ATOM 922 O O . PRO A 1 120 ? 1.766 -28.75 -16.359 1 87.88 120 PRO A O 1
ATOM 925 N N . GLU A 1 121 ? 0.905 -27.688 -18.109 1 75.06 121 GLU A N 1
ATOM 926 C CA . GLU A 1 121 ? 0.37 -28.922 -18.688 1 75.06 121 GLU A CA 1
ATOM 927 C C . GLU A 1 121 ? 1.49 -29.891 -19.078 1 75.06 121 GLU A C 1
ATOM 929 O O . GLU A 1 121 ? 2.555 -29.469 -19.531 1 75.06 121 GLU A O 1
ATOM 934 N N . ALA A 1 122 ? 1.399 -31.172 -18.453 1 61.25 122 ALA A N 1
ATOM 935 C CA . ALA A 1 122 ? 2.318 -32.25 -18.844 1 61.25 122 ALA A CA 1
ATOM 936 C C . ALA A 1 122 ? 2.354 -32.406 -20.375 1 61.25 122 ALA A C 1
ATOM 938 O O . ALA A 1 122 ? 1.346 -32.188 -21.047 1 61.25 122 ALA A O 1
ATOM 939 N N . MET B 1 1 ? 2.029 12.008 -7.246 1 91.69 1 MET B N 1
ATOM 940 C CA . MET B 1 1 ? 2.773 10.758 -7.387 1 91.69 1 MET B CA 1
ATOM 941 C C . MET B 1 1 ? 2.014 9.773 -8.266 1 91.69 1 MET B C 1
ATOM 943 O O . MET B 1 1 ? 0.783 9.734 -8.242 1 91.69 1 MET B O 1
ATOM 947 N N . ASP B 1 2 ? 2.777 9.086 -9.102 1 97.31 2 ASP B N 1
ATOM 948 C CA . ASP B 1 2 ? 2.176 8.172 -10.062 1 97.31 2 ASP B CA 1
ATOM 949 C C . ASP B 1 2 ? 2.432 6.719 -9.68 1 97.31 2 ASP B C 1
ATOM 951 O O . ASP B 1 2 ? 3.371 6.094 -10.172 1 97.31 2 ASP B O 1
ATOM 955 N N . VAL B 1 3 ? 1.562 6.137 -8.891 1 98.56 3 VAL B N 1
ATOM 956 C CA . VAL B 1 3 ? 1.729 4.797 -8.336 1 98.56 3 VAL B CA 1
ATOM 957 C C . VAL B 1 3 ? 1.647 3.762 -9.461 1 98.56 3 VAL B C 1
ATOM 959 O O . VAL B 1 3 ? 2.436 2.814 -9.5 1 98.56 3 VAL B O 1
ATOM 962 N N . ASN B 1 4 ? 0.692 3.967 -10.375 1 98.62 4 ASN B N 1
ATOM 963 C CA . ASN B 1 4 ? 0.578 3.049 -11.508 1 98.62 4 ASN B CA 1
ATOM 964 C C . ASN B 1 4 ? 1.892 2.941 -12.273 1 98.62 4 ASN B C 1
ATOM 966 O O . ASN B 1 4 ? 2.309 1.842 -12.641 1 98.62 4 ASN B O 1
ATOM 970 N N . LYS B 1 5 ? 2.449 4.051 -12.461 1 98.38 5 LYS 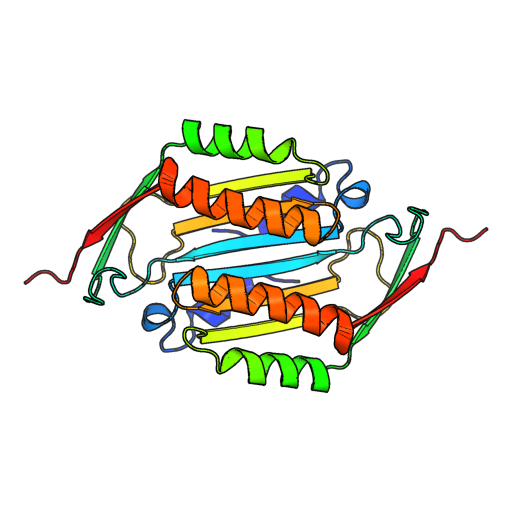B N 1
ATOM 971 C CA . LYS B 1 5 ? 3.711 4.055 -13.195 1 98.38 5 LYS B CA 1
ATOM 972 C C . LYS B 1 5 ? 4.777 3.252 -12.461 1 98.38 5 LYS B C 1
ATOM 974 O O . LYS B 1 5 ? 5.492 2.455 -13.078 1 98.38 5 LYS B O 1
ATOM 979 N N . VAL B 1 6 ? 4.895 3.447 -11.195 1 98.56 6 VAL B N 1
ATOM 980 C CA . VAL B 1 6 ? 5.887 2.744 -10.391 1 98.56 6 VAL B CA 1
ATOM 981 C C . VAL B 1 6 ? 5.625 1.241 -10.438 1 98.56 6 VAL B C 1
ATOM 983 O O . VAL B 1 6 ? 6.547 0.451 -10.648 1 98.56 6 VAL B O 1
ATOM 986 N N . LEU B 1 7 ? 4.402 0.846 -10.273 1 98.56 7 LEU B N 1
ATOM 987 C CA . LEU B 1 7 ? 4.051 -0.57 -10.266 1 98.56 7 LEU B CA 1
ATOM 988 C C . LEU B 1 7 ? 4.324 -1.207 -11.625 1 98.56 7 LEU B C 1
ATOM 990 O O . LEU B 1 7 ? 4.844 -2.322 -11.703 1 98.56 7 LEU B O 1
ATOM 994 N N . GLN B 1 8 ? 3.982 -0.489 -12.664 1 98.06 8 GLN B N 1
ATOM 995 C CA . GLN B 1 8 ? 4.203 -0.998 -14.016 1 98.06 8 GLN B CA 1
ATOM 996 C C . GLN B 1 8 ? 5.691 -1.166 -14.297 1 98.06 8 GLN B C 1
ATOM 998 O O . GLN B 1 8 ? 6.102 -2.135 -14.945 1 98.06 8 GLN B O 1
ATOM 1003 N N . GLU B 1 9 ? 6.457 -0.188 -13.859 1 98.38 9 GLU B N 1
ATOM 1004 C CA . GLU B 1 9 ? 7.902 -0.275 -14.031 1 98.38 9 GLU B CA 1
ATOM 1005 C C . GLU B 1 9 ? 8.477 -1.48 -13.297 1 98.38 9 GLU B C 1
ATOM 1007 O O . GLU B 1 9 ? 9.367 -2.162 -13.805 1 98.38 9 GLU B O 1
ATOM 1012 N N . LEU B 1 10 ? 8.023 -1.725 -12.094 1 98.5 10 LEU B N 1
ATOM 1013 C CA . LEU B 1 10 ? 8.477 -2.885 -11.344 1 98.5 10 LEU B CA 1
ATOM 1014 C C . LEU B 1 10 ? 8.094 -4.18 -12.047 1 98.5 10 LEU B C 1
ATOM 1016 O O . LEU B 1 10 ? 8.906 -5.098 -12.156 1 98.5 10 LEU B O 1
ATOM 1020 N N . LYS B 1 11 ? 6.887 -4.266 -12.578 1 98 11 LYS B N 1
ATOM 1021 C CA . LYS B 1 11 ? 6.391 -5.461 -13.258 1 98 11 LYS B CA 1
ATOM 1022 C C . LYS B 1 11 ? 7.207 -5.766 -14.508 1 98 11 LYS B C 1
ATOM 1024 O O . LYS B 1 11 ? 7.328 -6.926 -14.906 1 98 11 LYS B O 1
ATOM 1029 N N . ALA B 1 12 ? 7.742 -4.711 -15.094 1 97.94 12 ALA B N 1
ATOM 1030 C CA . ALA B 1 12 ? 8.484 -4.859 -16.344 1 97.94 12 ALA B CA 1
ATOM 1031 C C . ALA B 1 12 ? 9.914 -5.328 -16.078 1 97.94 12 ALA B C 1
ATOM 1033 O O . ALA B 1 12 ? 10.625 -5.707 -17.016 1 97.94 12 ALA B O 1
ATOM 1034 N N . ARG B 1 13 ? 10.375 -5.293 -14.797 1 97.94 13 ARG B N 1
ATOM 1035 C CA . ARG B 1 13 ? 11.734 -5.711 -14.477 1 97.94 13 ARG B CA 1
ATOM 1036 C C . ARG B 1 13 ? 11.906 -7.215 -14.664 1 97.94 13 ARG B C 1
ATOM 1038 O O . ARG B 1 13 ? 11.008 -7.992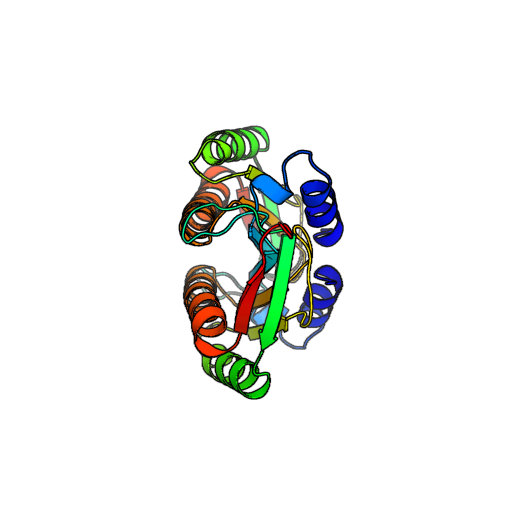 -14.32 1 97.94 13 ARG B O 1
ATOM 1045 N N . PRO B 1 14 ? 13.039 -7.598 -15.227 1 97.31 14 PRO B N 1
ATOM 1046 C CA . PRO B 1 14 ? 13.297 -9.031 -15.375 1 97.31 14 PRO B CA 1
ATOM 1047 C C . PRO B 1 14 ? 13.234 -9.781 -14.047 1 97.31 14 PRO B C 1
ATOM 1049 O O . PRO B 1 14 ? 13.766 -9.312 -13.039 1 97.31 14 PRO B O 1
ATOM 1052 N N . GLY B 1 15 ? 12.555 -10.883 -14.031 1 97 15 GLY B N 1
ATOM 1053 C CA . GLY B 1 15 ? 12.5 -11.75 -12.859 1 97 15 GLY B CA 1
ATOM 1054 C C . GLY B 1 15 ? 11.32 -11.461 -11.961 1 97 15 GLY B C 1
ATOM 1055 O O . GLY B 1 15 ? 11.125 -12.133 -10.945 1 97 15 GLY B O 1
ATOM 1056 N N . PHE B 1 16 ? 10.555 -10.438 -12.289 1 98.19 16 PHE B N 1
ATOM 1057 C CA . PHE B 1 16 ? 9.438 -10.016 -11.453 1 98.19 16 PHE B CA 1
ATOM 1058 C C . PHE B 1 16 ? 8.516 -11.195 -11.148 1 98.19 16 PHE B C 1
ATOM 1060 O O . PHE B 1 16 ? 8.242 -11.492 -9.984 1 98.19 16 PHE B O 1
ATOM 1067 N N . THR B 1 17 ? 8.086 -11.938 -12.164 1 95.69 17 THR B N 1
ATOM 1068 C CA . THR B 1 17 ? 7.09 -12.984 -11.992 1 95.69 17 THR B CA 1
ATOM 1069 C C . THR B 1 17 ? 7.648 -14.133 -11.156 1 95.69 17 THR B C 1
ATOM 1071 O O . THR B 1 17 ? 6.898 -14.828 -10.461 1 95.69 17 THR B O 1
ATOM 1074 N N . ASP B 1 18 ? 8.953 -14.242 -11.141 1 95.5 18 ASP B N 1
ATOM 1075 C CA . ASP B 1 18 ? 9.602 -15.312 -10.398 1 95.5 18 ASP B CA 1
ATOM 1076 C C . ASP B 1 18 ? 9.789 -14.93 -8.93 1 95.5 18 ASP B C 1
ATOM 1078 O O . ASP B 1 18 ? 10.062 -15.789 -8.086 1 95.5 18 ASP B O 1
ATOM 1082 N N . HIS B 1 19 ? 9.578 -13.617 -8.648 1 97.5 19 HIS B N 1
ATOM 1083 C CA . HIS B 1 19 ? 10.031 -13.203 -7.324 1 97.5 19 HIS B CA 1
ATOM 1084 C C . HIS B 1 19 ? 8.938 -12.445 -6.582 1 97.5 19 HIS B C 1
ATOM 1086 O O . HIS B 1 19 ? 9.07 -12.172 -5.387 1 97.5 19 HIS B O 1
ATOM 1092 N N . VAL B 1 20 ? 7.84 -12.125 -7.309 1 98.62 20 VAL B N 1
ATOM 1093 C CA . VAL B 1 20 ? 6.926 -11.18 -6.668 1 98.62 20 VAL B CA 1
ATOM 1094 C C . VAL B 1 20 ? 5.516 -11.773 -6.637 1 98.62 20 VAL B C 1
ATOM 1096 O O . VAL B 1 20 ? 4.977 -12.164 -7.672 1 98.62 20 VAL B O 1
ATOM 1099 N N . GLY B 1 21 ? 4.996 -11.82 -5.492 1 98.31 21 GLY B N 1
ATOM 1100 C CA . GLY B 1 21 ? 3.602 -12.188 -5.316 1 98.31 21 GLY B CA 1
ATOM 1101 C C . GLY B 1 21 ? 2.736 -11.039 -4.828 1 98.31 21 GLY B C 1
ATOM 1102 O O . GLY B 1 21 ? 1.51 -11.156 -4.797 1 98.31 21 GLY B O 1
ATOM 1103 N N . MET B 1 22 ? 3.434 -10 -4.434 1 98.5 22 MET B N 1
ATOM 1104 C CA . MET B 1 22 ? 2.662 -8.836 -4.008 1 98.5 22 MET B CA 1
ATOM 1105 C C . MET B 1 22 ? 3.541 -7.586 -3.957 1 98.5 22 MET B C 1
ATOM 1107 O O . MET B 1 22 ? 4.766 -7.691 -3.871 1 98.5 22 MET B O 1
ATOM 1111 N N . MET B 1 23 ? 2.908 -6.473 -4 1 98.81 23 MET B N 1
ATOM 1112 C CA . MET B 1 23 ? 3.492 -5.152 -3.77 1 98.81 23 MET B CA 1
ATOM 1113 C C . MET B 1 23 ? 2.688 -4.375 -2.736 1 98.81 23 MET B C 1
ATOM 1115 O O . MET B 1 23 ? 1.463 -4.281 -2.84 1 98.81 23 MET B O 1
ATOM 1119 N N . LEU B 1 24 ? 3.395 -3.898 -1.763 1 98.88 24 LEU B N 1
ATOM 1120 C CA . LEU B 1 24 ? 2.797 -3.014 -0.768 1 98.88 24 LEU B CA 1
ATOM 1121 C C . LEU B 1 24 ? 3.217 -1.566 -1.004 1 98.88 24 LEU B C 1
ATOM 1123 O O . LEU B 1 24 ? 4.391 -1.29 -1.253 1 98.88 24 LEU B O 1
ATOM 1127 N N . VAL B 1 25 ? 2.225 -0.705 -0.943 1 98.88 25 VAL B N 1
ATOM 1128 C CA . VAL B 1 25 ? 2.447 0.703 -1.257 1 98.88 25 VAL B CA 1
ATOM 1129 C C . VAL B 1 25 ? 1.988 1.572 -0.089 1 98.88 25 VAL B C 1
ATOM 1131 O O . VAL B 1 25 ? 0.883 1.394 0.429 1 98.88 25 VAL B O 1
ATOM 1134 N N . HIS B 1 26 ? 2.799 2.404 0.309 1 98.88 26 HIS B N 1
ATOM 1135 C CA . HIS B 1 26 ? 2.447 3.516 1.188 1 98.88 26 HIS B CA 1
ATOM 1136 C C . HIS B 1 26 ? 2.375 4.828 0.414 1 98.88 26 HIS B C 1
ATOM 1138 O O . HIS B 1 26 ? 3.354 5.238 -0.212 1 98.88 26 HIS B O 1
ATOM 1144 N N . ASN B 1 27 ? 1.289 5.422 0.438 1 98.75 27 ASN B N 1
ATOM 1145 C CA . ASN B 1 27 ? 1.134 6.797 -0.021 1 98.75 27 ASN B CA 1
ATOM 1146 C C . ASN B 1 27 ? 0.768 7.734 1.127 1 98.75 27 ASN B C 1
ATOM 1148 O O . ASN B 1 27 ? -0.409 7.887 1.459 1 98.75 27 ASN B O 1
ATOM 1152 N N . GLY B 1 28 ? 1.742 8.328 1.648 1 98.44 28 GLY B N 1
ATOM 1153 C CA . GLY B 1 28 ? 1.521 9.32 2.688 1 98.44 28 GLY B CA 1
ATOM 1154 C C . GLY B 1 28 ? 1.036 10.648 2.146 1 98.44 28 GLY B C 1
ATOM 1155 O O . GLY B 1 28 ? 1.511 11.117 1.108 1 98.44 28 GLY B O 1
ATOM 1156 N N . VAL B 1 29 ? 0.146 11.258 2.91 1 98.25 29 VAL B N 1
ATOM 1157 C CA . VAL B 1 29 ? -0.385 12.57 2.543 1 98.25 29 VAL B CA 1
ATOM 1158 C C . VAL B 1 29 ? -0.301 13.516 3.738 1 98.25 29 VAL B C 1
ATOM 1160 O O . VAL B 1 29 ? -0.202 13.07 4.887 1 98.25 29 VAL B O 1
ATOM 1163 N N . VAL B 1 30 ? -0.298 14.758 3.395 1 97.75 30 VAL B N 1
ATOM 1164 C CA . VAL B 1 30 ? -0.302 15.75 4.469 1 97.75 30 VAL B CA 1
ATOM 1165 C C . VAL B 1 30 ? -1.654 15.734 5.176 1 97.75 30 VAL B C 1
ATOM 1167 O O . VAL B 1 30 ? -2.693 15.961 4.551 1 97.75 30 VAL B O 1
ATOM 1170 N N . ARG B 1 31 ? -1.562 15.469 6.398 1 96.25 31 ARG B N 1
ATOM 1171 C CA . ARG B 1 31 ? -2.77 15.477 7.219 1 96.25 31 ARG B CA 1
ATOM 1172 C C . ARG B 1 31 ? -3.139 16.891 7.633 1 96.25 31 ARG B C 1
ATOM 1174 O O . ARG B 1 31 ? -2.262 17.734 7.875 1 96.25 31 ARG B O 1
ATOM 1181 N N . GLY B 1 32 ? -4.355 17.062 7.898 1 96.31 32 GLY B N 1
ATOM 1182 C CA . GLY B 1 32 ? -4.852 18.406 8.188 1 96.31 32 GLY B CA 1
ATOM 1183 C C . GLY B 1 32 ? -4.699 18.797 9.641 1 96.31 32 GLY B C 1
ATOM 1184 O O . GLY B 1 32 ? -5.141 19.875 10.047 1 96.31 32 GLY B O 1
ATOM 1185 N N . TRP B 1 33 ? -4.168 17.922 10.477 1 95.81 33 TRP B N 1
ATOM 1186 C CA . TRP B 1 33 ? -3.969 18.219 11.891 1 95.81 33 TRP B CA 1
ATOM 1187 C C . TRP B 1 33 ? -2.703 17.547 12.414 1 95.81 33 TRP B C 1
ATOM 1189 O O . TRP B 1 33 ? -2.203 16.594 11.812 1 95.81 33 TRP B O 1
ATOM 1199 N N . SER B 1 34 ? -2.23 18.109 13.508 1 94.38 34 SER B N 1
ATOM 1200 C CA . SER B 1 34 ? -0.976 17.641 14.086 1 94.38 34 SER B CA 1
ATOM 1201 C C . SER B 1 34 ? -1.206 16.453 15.023 1 94.38 34 SER B C 1
ATOM 1203 O O . SER B 1 34 ? -2.137 16.469 15.828 1 94.38 34 SER B O 1
ATOM 1205 N N . ARG B 1 35 ? -0.332 15.539 14.945 1 89.38 35 ARG B N 1
ATOM 1206 C CA . ARG B 1 35 ? -0.395 14.391 15.836 1 89.38 35 ARG B CA 1
ATOM 1207 C C . ARG B 1 35 ? -0.097 14.797 17.281 1 89.38 35 ARG B C 1
ATOM 1209 O O . ARG B 1 35 ? -0.579 14.164 18.219 1 89.38 35 ARG B O 1
ATOM 1216 N N . LYS B 1 36 ? 0.688 15.781 17.391 1 89.31 36 LYS B N 1
ATOM 1217 C CA . LYS B 1 36 ? 1.169 16.219 18.703 1 89.31 36 LYS B CA 1
ATOM 1218 C C . LYS B 1 36 ? 0.026 16.75 19.562 1 89.31 36 LYS B C 1
ATOM 1220 O O . LYS B 1 36 ? -0.061 16.453 20.75 1 89.31 36 LYS B O 1
ATOM 1225 N N . ASP B 1 37 ? -0.842 17.562 19 1 92.25 37 ASP B N 1
ATOM 1226 C CA . ASP B 1 37 ? -1.839 18.25 19.812 1 92.25 37 ASP B CA 1
ATOM 1227 C C . ASP B 1 37 ? -3.168 18.375 19.078 1 92.25 37 ASP B C 1
ATOM 1229 O O . ASP B 1 37 ? -4.082 19.047 19.547 1 92.25 37 ASP B O 1
ATOM 1233 N N . HIS B 1 38 ? -3.242 17.859 17.844 1 93.44 38 HIS B N 1
ATOM 1234 C CA . HIS B 1 38 ? -4.43 17.844 17 1 93.44 38 HIS B CA 1
ATOM 1235 C C . HIS B 1 38 ? -4.781 19.25 16.5 1 93.44 38 HIS B C 1
ATOM 1237 O O . HIS B 1 38 ? -5.922 19.5 16.109 1 93.44 38 HIS B O 1
ATOM 1243 N N . ALA B 1 39 ? -3.791 20.109 16.594 1 94.81 39 ALA B N 1
ATOM 1244 C CA . ALA B 1 39 ? -4 21.453 16.062 1 94.81 39 ALA B CA 1
ATOM 1245 C C . ALA B 1 39 ? -4.105 21.422 14.531 1 94.81 39 ALA B C 1
ATOM 1247 O O . ALA B 1 39 ? -3.469 20.594 13.883 1 94.81 39 ALA B O 1
ATOM 1248 N N . PRO B 1 40 ? -4.898 22.344 13.977 1 95.94 40 PRO B N 1
ATOM 1249 C CA . PRO B 1 40 ? -5.012 22.391 12.516 1 95.94 40 PRO B CA 1
ATOM 1250 C C . PRO B 1 40 ? -3.68 22.688 11.828 1 95.94 40 PRO B C 1
ATOM 1252 O O . PRO B 1 40 ? -2.883 23.469 12.336 1 95.94 40 PRO B O 1
ATOM 1255 N N . VAL B 1 41 ? -3.449 22.094 10.773 1 96.69 41 VAL B N 1
ATOM 1256 C CA . VAL B 1 41 ? -2.258 22.281 9.953 1 96.69 41 VAL B CA 1
ATOM 1257 C C . VAL B 1 41 ? -2.641 22.938 8.625 1 96.69 41 VAL B C 1
ATOM 1259 O O . VAL B 1 41 ? -3.512 22.438 7.91 1 96.69 41 VAL B O 1
ATOM 1262 N N . SER B 1 42 ? -1.989 24.031 8.328 1 96.81 42 SER B N 1
ATOM 1263 C CA . SER B 1 42 ? -2.242 24.734 7.074 1 96.81 42 SER B CA 1
ATOM 1264 C C . SER B 1 42 ? -1.271 24.281 5.988 1 96.81 42 SER B C 1
ATOM 1266 O O . SER B 1 42 ? -1.617 24.266 4.805 1 96.81 42 SER B O 1
ATOM 1268 N N . SER B 1 43 ? -0.079 23.938 6.473 1 97.5 43 SER B N 1
ATOM 1269 C CA . SER B 1 43 ? 0.942 23.453 5.551 1 97.5 43 SER B CA 1
ATOM 1270 C C . SER B 1 43 ? 2.035 22.688 6.297 1 97.5 43 SER B C 1
ATOM 1272 O O . SER B 1 43 ? 2.104 22.734 7.523 1 97.5 43 SER B O 1
ATOM 1274 N N . VAL B 1 44 ? 2.787 21.984 5.547 1 97.25 44 VAL B N 1
ATOM 1275 C CA . VAL B 1 44 ? 3.941 21.266 6.074 1 97.25 44 VAL B CA 1
ATOM 1276 C C . VAL B 1 44 ? 5.152 21.5 5.172 1 97.25 44 VAL B C 1
ATOM 1278 O O . VAL B 1 44 ? 5.062 21.375 3.951 1 97.25 44 VAL B O 1
ATOM 1281 N N . THR B 1 45 ? 6.23 21.922 5.746 1 98.19 45 THR B N 1
ATOM 1282 C CA . THR B 1 45 ? 7.496 21.938 5.02 1 98.19 45 THR B CA 1
ATOM 1283 C C . THR B 1 45 ? 8.203 20.594 5.125 1 98.19 45 THR B C 1
ATOM 1285 O O . THR B 1 45 ? 8.453 20.109 6.227 1 98.19 45 THR B O 1
ATOM 1288 N N . VAL B 1 46 ? 8.539 20.016 3.98 1 97.94 46 VAL B N 1
ATOM 1289 C CA . VAL B 1 46 ? 9.109 18.688 3.957 1 97.94 46 VAL B CA 1
ATOM 1290 C C . VAL B 1 46 ? 10.484 18.719 3.285 1 97.94 46 VAL B C 1
ATOM 1292 O O . VAL B 1 46 ? 10.656 19.359 2.242 1 97.94 46 VAL B O 1
ATOM 1295 N N . SER B 1 47 ? 11.43 18.094 3.895 1 98 47 SER B N 1
ATOM 1296 C CA . SER B 1 47 ? 12.727 17.781 3.291 1 98 47 SER B CA 1
ATOM 1297 C C . SER B 1 47 ? 13.094 16.312 3.516 1 98 47 SER B C 1
ATOM 1299 O O . SER B 1 47 ? 12.5 15.641 4.363 1 98 47 SER B O 1
ATOM 1301 N N . HIS B 1 48 ? 13.969 15.812 2.623 1 97.44 48 HIS B N 1
ATOM 1302 C CA . HIS B 1 48 ? 14.422 14.445 2.836 1 97.44 48 HIS B CA 1
ATOM 1303 C C . HIS B 1 48 ? 15.891 14.289 2.469 1 97.44 48 HIS B C 1
ATOM 1305 O O . HIS B 1 48 ? 16.422 15.047 1.647 1 97.44 48 HIS B O 1
ATOM 1311 N N . ASP B 1 49 ? 16.531 13.438 3.154 1 97.88 49 ASP B N 1
ATOM 1312 C CA . ASP B 1 49 ? 17.891 13 2.838 1 97.88 49 ASP B CA 1
ATOM 1313 C C . ASP B 1 49 ? 17.875 11.852 1.832 1 97.88 49 ASP B C 1
ATOM 1315 O O . ASP B 1 49 ? 17.75 10.688 2.215 1 97.88 49 ASP B O 1
ATOM 1319 N N . GLN B 1 50 ? 18.125 12.172 0.604 1 97.44 50 GLN B N 1
ATOM 1320 C CA . GLN B 1 50 ? 18 11.18 -0.458 1 97.44 50 GLN B CA 1
ATOM 1321 C C . GLN B 1 50 ? 19.047 10.078 -0.299 1 97.44 50 GLN B C 1
ATOM 1323 O O . GLN B 1 50 ? 18.75 8.898 -0.531 1 97.44 50 GLN B O 1
ATOM 1328 N N . ALA B 1 51 ? 20.219 10.5 0.037 1 98 51 ALA B N 1
ATOM 1329 C CA . ALA B 1 51 ? 21.281 9.5 0.221 1 98 51 ALA B CA 1
ATOM 1330 C C . ALA B 1 51 ? 20.906 8.508 1.317 1 98 51 ALA B C 1
ATOM 1332 O O . ALA B 1 51 ? 21.125 7.301 1.168 1 98 51 ALA B O 1
ATOM 1333 N N . LYS B 1 52 ? 20.406 9.031 2.396 1 98.12 52 LYS B N 1
ATOM 1334 C CA . LYS B 1 52 ? 19.969 8.172 3.494 1 98.12 52 LYS B CA 1
ATOM 1335 C C . LYS B 1 52 ? 18.812 7.277 3.072 1 98.12 52 LYS B C 1
ATOM 1337 O O . LYS B 1 52 ? 18.781 6.09 3.398 1 98.12 52 LYS B O 1
ATOM 1342 N N . MET B 1 53 ? 17.859 7.832 2.398 1 98.31 53 MET B N 1
ATOM 1343 C CA . MET B 1 53 ? 16.734 7.062 1.893 1 98.31 53 MET B CA 1
ATOM 1344 C C . MET B 1 53 ? 17.203 5.926 0.992 1 98.31 53 MET B C 1
ATOM 1346 O O . MET B 1 53 ? 16.766 4.785 1.145 1 98.31 53 MET B O 1
ATOM 1350 N N . ASP B 1 54 ? 18.141 6.215 0.107 1 98.31 54 ASP B N 1
ATOM 1351 C CA . ASP B 1 54 ? 18.672 5.211 -0.806 1 98.31 54 ASP B CA 1
ATOM 1352 C C . ASP B 1 54 ? 19.406 4.113 -0.042 1 98.31 54 ASP B C 1
ATOM 1354 O O . ASP B 1 54 ? 19.312 2.934 -0.385 1 98.31 54 ASP B O 1
ATOM 1358 N N . ALA B 1 55 ? 20.125 4.523 0.946 1 98.56 55 ALA B N 1
ATOM 1359 C CA . ALA B 1 55 ? 20.875 3.562 1.74 1 98.56 55 ALA B CA 1
ATOM 1360 C C . ALA B 1 55 ? 19.953 2.602 2.479 1 98.56 55 ALA B C 1
ATOM 1362 O O . ALA B 1 55 ? 20.203 1.396 2.52 1 98.56 55 ALA B O 1
ATOM 1363 N N . ILE B 1 56 ? 18.906 3.15 3.047 1 98.69 56 ILE B N 1
ATOM 1364 C CA . ILE B 1 56 ? 17.922 2.33 3.748 1 98.69 56 ILE B CA 1
ATOM 1365 C C . ILE B 1 56 ? 17.281 1.344 2.771 1 98.69 56 ILE B C 1
ATOM 1367 O O . ILE B 1 56 ? 17.172 0.15 3.066 1 98.69 56 ILE B O 1
ATOM 1371 N N . CYS B 1 57 ? 16.891 1.83 1.601 1 98.69 57 CYS B N 1
ATOM 1372 C CA . CYS B 1 57 ? 16.266 0.979 0.596 1 98.69 57 CYS B CA 1
ATOM 1373 C C . CYS B 1 57 ? 17.203 -0.129 0.151 1 98.69 57 CYS B C 1
ATOM 1375 O O . CYS B 1 57 ? 16.812 -1.295 0.075 1 98.69 57 CYS B O 1
ATOM 1377 N N . HIS B 1 58 ? 18.438 0.224 -0.104 1 98.38 58 HIS B N 1
ATOM 1378 C CA . HIS B 1 58 ? 19.422 -0.752 -0.547 1 98.38 58 HIS B CA 1
ATOM 1379 C C . HIS B 1 58 ? 19.641 -1.838 0.502 1 98.38 58 HIS B C 1
ATOM 1381 O O . HIS B 1 58 ? 19.688 -3.025 0.173 1 98.38 58 HIS B O 1
ATOM 1387 N N . GLU B 1 59 ? 19.766 -1.402 1.723 1 98.62 59 GLU B N 1
ATOM 1388 C CA . GLU B 1 59 ? 19.922 -2.342 2.83 1 98.62 59 GLU B CA 1
ATOM 1389 C C . GLU B 1 59 ? 18.75 -3.307 2.912 1 98.62 59 GLU B C 1
ATOM 1391 O O . GLU B 1 59 ? 18.938 -4.523 2.963 1 98.62 59 GLU B O 1
ATOM 1396 N N . MET B 1 60 ? 17.609 -2.805 2.846 1 98.56 60 MET B N 1
ATOM 1397 C CA . MET B 1 60 ? 16.406 -3.596 3.104 1 98.56 60 MET B CA 1
ATOM 1398 C C . MET B 1 60 ? 16.047 -4.465 1.9 1 98.56 60 MET B C 1
ATOM 1400 O O . MET B 1 60 ? 15.43 -5.52 2.049 1 98.56 60 MET B O 1
ATOM 1404 N N . GLU B 1 61 ? 16.438 -4.035 0.763 1 98.31 61 GLU B N 1
ATOM 1405 C CA . GLU B 1 61 ? 16.203 -4.805 -0.455 1 98.31 61 GLU B CA 1
ATOM 1406 C C . GLU B 1 61 ? 16.969 -6.129 -0.429 1 98.31 61 GLU B C 1
ATOM 1408 O O . GLU B 1 61 ? 16.641 -7.047 -1.186 1 98.31 61 GLU B O 1
ATOM 1413 N N . GLN B 1 62 ? 17.984 -6.258 0.436 1 98.38 62 GLN B N 1
ATOM 1414 C CA . GLN B 1 62 ? 18.797 -7.473 0.53 1 98.38 62 GLN B CA 1
ATOM 1415 C C . GLN B 1 62 ? 18.094 -8.539 1.365 1 98.38 62 GLN B C 1
ATOM 1417 O O . GLN B 1 62 ? 18.531 -9.688 1.402 1 98.38 62 GLN B O 1
ATOM 1422 N N . ARG B 1 63 ? 17.031 -8.227 1.958 1 98.44 63 ARG B N 1
ATOM 1423 C CA . ARG B 1 63 ? 16.312 -9.172 2.803 1 98.44 63 ARG B CA 1
ATOM 1424 C C . ARG B 1 63 ? 15.727 -10.312 1.974 1 98.44 63 ARG B C 1
ATOM 1426 O O . ARG B 1 63 ? 15.32 -10.109 0.828 1 98.44 63 ARG B O 1
ATOM 1433 N N . PRO B 1 64 ? 15.703 -11.43 2.613 1 97.69 64 PRO B N 1
ATOM 1434 C CA . PRO B 1 64 ? 15.109 -12.562 1.903 1 97.69 64 PRO B CA 1
ATOM 1435 C C . PRO B 1 64 ? 13.68 -12.289 1.438 1 97.69 64 PRO B C 1
ATOM 1437 O O . PRO B 1 64 ? 12.867 -11.773 2.207 1 97.69 64 PRO B O 1
ATOM 1440 N N . GLY B 1 65 ? 13.523 -12.562 0.122 1 98.31 65 GLY B N 1
ATOM 1441 C CA . GLY B 1 65 ? 12.172 -12.516 -0.416 1 98.31 65 GLY B CA 1
ATOM 1442 C C . GLY B 1 65 ? 11.789 -11.148 -0.954 1 98.31 65 GLY B C 1
ATOM 1443 O O . GLY B 1 65 ? 10.688 -10.961 -1.47 1 98.31 65 GLY B O 1
ATOM 1444 N N . ILE B 1 66 ? 12.695 -10.188 -0.83 1 98.88 66 ILE B N 1
ATOM 1445 C CA . ILE B 1 66 ? 12.406 -8.844 -1.324 1 98.88 66 ILE B CA 1
ATOM 1446 C C . ILE B 1 66 ? 13.023 -8.664 -2.709 1 98.88 66 ILE B C 1
ATOM 1448 O O . ILE B 1 66 ? 14.195 -8.969 -2.92 1 98.88 66 ILE B O 1
ATOM 1452 N N . PHE B 1 67 ? 12.219 -8.258 -3.639 1 98.81 67 PHE B N 1
ATOM 1453 C CA . PHE B 1 67 ? 12.617 -8.086 -5.027 1 98.81 67 PHE B CA 1
ATOM 1454 C C . PHE B 1 67 ? 13.047 -6.648 -5.297 1 98.81 67 PHE B C 1
ATOM 1456 O O . PHE B 1 67 ? 14.078 -6.414 -5.938 1 98.81 67 PHE B O 1
ATOM 1463 N N . ALA B 1 68 ? 12.266 -5.676 -4.766 1 98.81 68 ALA B N 1
ATOM 1464 C CA . ALA B 1 68 ? 12.57 -4.27 -5.02 1 98.81 68 ALA B CA 1
ATOM 1465 C C . ALA B 1 68 ? 11.883 -3.367 -3.996 1 98.81 68 ALA B C 1
ATOM 1467 O O . ALA B 1 68 ? 10.836 -3.723 -3.449 1 98.81 68 ALA B O 1
ATOM 1468 N N . ILE B 1 69 ? 12.484 -2.262 -3.781 1 98.88 69 ILE B N 1
ATOM 1469 C CA . ILE B 1 69 ? 11.914 -1.197 -2.961 1 98.88 69 ILE B CA 1
ATOM 1470 C C . ILE B 1 69 ? 12.031 0.137 -3.695 1 98.88 69 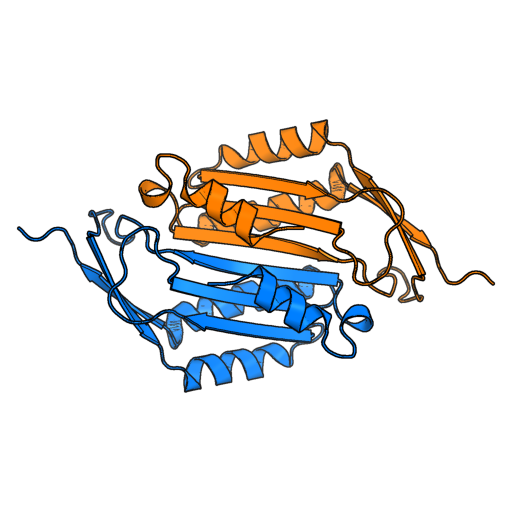ILE B C 1
ATOM 1472 O O . ILE B 1 69 ? 13.055 0.433 -4.305 1 98.88 69 ILE B O 1
ATOM 1476 N N . VAL B 1 70 ? 10.984 0.88 -3.689 1 98.69 70 VAL B N 1
ATOM 1477 C CA . VAL B 1 70 ? 10.961 2.238 -4.223 1 98.69 70 VAL B CA 1
ATOM 1478 C C . VAL B 1 70 ? 10.547 3.217 -3.131 1 98.69 70 VAL B C 1
ATOM 1480 O O . VAL B 1 70 ? 9.602 2.957 -2.383 1 98.69 70 VAL B O 1
ATOM 1483 N N . ALA B 1 71 ? 11.266 4.281 -3.006 1 98.69 71 ALA B N 1
ATOM 1484 C CA . ALA B 1 71 ? 10.953 5.359 -2.072 1 98.69 71 ALA B CA 1
ATOM 1485 C C . ALA B 1 71 ? 11.07 6.723 -2.75 1 98.69 71 ALA B C 1
ATOM 1487 O O . ALA B 1 71 ? 12.102 7.039 -3.348 1 98.69 71 ALA B O 1
ATOM 1488 N N . GLN B 1 72 ? 10.031 7.461 -2.658 1 98.25 72 GLN B N 1
ATOM 1489 C CA . GLN B 1 72 ? 9.977 8.805 -3.223 1 98.25 72 GLN B CA 1
ATOM 1490 C C . GLN B 1 72 ? 9.297 9.773 -2.264 1 98.25 72 GLN B C 1
ATOM 1492 O O . GLN B 1 72 ? 8.266 9.445 -1.664 1 98.25 72 GLN B O 1
ATOM 1497 N N . ALA B 1 73 ? 9.836 10.945 -2.162 1 98.12 73 ALA B N 1
ATOM 1498 C CA . ALA B 1 73 ? 9.25 11.969 -1.305 1 98.12 73 ALA B CA 1
ATOM 1499 C C . ALA B 1 73 ? 9.109 13.289 -2.051 1 98.12 73 ALA B C 1
ATOM 1501 O O . ALA B 1 73 ? 9.992 13.672 -2.818 1 98.12 73 ALA B O 1
ATOM 1502 N N . ASN B 1 74 ? 8 13.922 -1.873 1 97.75 74 ASN B N 1
ATOM 1503 C CA . ASN B 1 74 ? 7.867 15.312 -2.312 1 97.75 74 ASN B CA 1
ATOM 1504 C C . ASN B 1 74 ? 8.422 16.281 -1.277 1 97.75 74 ASN B C 1
ATOM 1506 O O . ASN B 1 74 ? 8.133 16.156 -0.086 1 97.75 74 ASN B O 1
ATOM 1510 N N . GLU B 1 75 ? 9.172 17.141 -1.683 1 97.31 75 GLU B N 1
ATOM 1511 C CA . GLU B 1 75 ? 9.75 18.109 -0.765 1 97.31 75 GLU B CA 1
ATOM 1512 C C . GLU B 1 75 ? 9.18 19.5 -1.015 1 97.31 75 GLU B C 1
ATOM 1514 O O . GLU B 1 75 ? 8.547 19.75 -2.047 1 97.31 75 GLU B O 1
ATOM 1519 N N . GLY B 1 76 ? 9.391 20.438 -0.093 1 98 76 GLY B N 1
ATOM 1520 C CA . GLY B 1 76 ? 8.891 21.797 -0.146 1 98 76 GLY B CA 1
ATOM 1521 C C . GLY B 1 76 ? 7.676 22.031 0.738 1 98 76 GLY B C 1
ATOM 1522 O O . GLY B 1 76 ? 7.516 21.359 1.763 1 98 76 GLY B O 1
ATOM 1523 N N . GLU B 1 77 ? 6.91 23.047 0.385 1 98.19 77 GLU B N 1
ATOM 1524 C CA . GLU B 1 77 ? 5.688 23.328 1.136 1 98.19 77 GLU B CA 1
ATOM 1525 C C . GLU B 1 77 ? 4.496 22.578 0.554 1 98.19 77 GLU B C 1
ATOM 1527 O O . GLU B 1 77 ? 4.121 22.797 -0.599 1 98.19 77 GLU B O 1
ATOM 1532 N N . LEU B 1 78 ? 3.971 21.781 1.37 1 98.19 78 LEU B N 1
ATOM 1533 C CA . LEU B 1 78 ? 2.82 20.984 0.975 1 98.19 78 LEU B CA 1
ATOM 1534 C C . LEU B 1 78 ? 1.589 21.359 1.792 1 98.19 78 LEU B C 1
ATOM 1536 O O . LEU B 1 78 ? 1.71 21.859 2.91 1 98.19 78 LEU B O 1
ATOM 1540 N N . GLN B 1 79 ? 0.455 21.109 1.194 1 97.81 79 GLN B N 1
ATOM 1541 C CA . GLN B 1 79 ? -0.816 21.391 1.856 1 97.81 79 GLN B CA 1
ATOM 1542 C C . GLN B 1 79 ? -1.534 20.094 2.227 1 97.81 79 GLN B C 1
ATOM 1544 O O . GLN B 1 79 ? -1.252 19.031 1.66 1 97.81 79 GLN B O 1
ATOM 1549 N N . PRO B 1 80 ? -2.436 20.219 3.186 1 97.44 80 PRO B N 1
ATOM 1550 C CA . PRO B 1 80 ? -3.211 19.016 3.525 1 97.44 80 PRO B CA 1
ATOM 1551 C C . PRO B 1 80 ? -3.811 18.328 2.299 1 97.44 80 PRO B C 1
ATOM 1553 O O . PRO B 1 80 ? -4.41 19 1.449 1 97.44 80 PRO B O 1
ATOM 1556 N N . GLY B 1 81 ? -3.613 17.062 2.193 1 97.5 81 GLY B N 1
ATOM 1557 C CA . GLY B 1 81 ? -4.098 16.312 1.044 1 97.5 81 GLY B CA 1
ATOM 1558 C C . GLY B 1 81 ? -3.016 16.031 0.022 1 97.5 81 GLY B C 1
ATOM 1559 O O . GLY B 1 81 ? -3.154 15.109 -0.793 1 97.5 81 GLY B O 1
ATOM 1560 N N . ASP B 1 82 ? -1.936 16.812 0 1 98 82 ASP B N 1
ATOM 1561 C CA . ASP B 1 82 ? -0.84 16.594 -0.94 1 98 82 ASP B CA 1
ATOM 1562 C C . ASP B 1 82 ? -0.113 15.289 -0.646 1 98 82 ASP B C 1
ATOM 1564 O O . ASP B 1 82 ? 0.082 14.922 0.517 1 98 82 ASP B O 1
ATOM 1568 N N . ASP B 1 83 ? 0.332 14.625 -1.674 1 98.5 83 ASP B N 1
ATOM 1569 C CA . ASP B 1 83 ? 1.201 13.461 -1.522 1 98.5 83 ASP B CA 1
ATOM 1570 C C . ASP B 1 83 ? 2.549 13.859 -0.922 1 98.5 83 ASP B C 1
ATOM 1572 O O . ASP B 1 83 ? 3.137 14.867 -1.317 1 98.5 83 ASP B O 1
ATOM 1576 N N . LEU B 1 84 ? 2.982 13.047 -0.015 1 98.31 84 LEU B N 1
ATOM 1577 C CA . LEU B 1 84 ? 4.207 13.391 0.695 1 98.31 84 LEU B CA 1
ATOM 1578 C C . LEU B 1 84 ? 5.254 12.297 0.546 1 98.31 84 LEU B C 1
ATOM 1580 O O . LEU B 1 84 ? 6.426 12.578 0.281 1 98.31 84 LEU B O 1
ATOM 1584 N N . LEU B 1 85 ? 4.863 11.07 0.666 1 98.69 85 LEU B N 1
ATOM 1585 C CA . LEU B 1 85 ? 5.816 9.961 0.724 1 98.69 85 LEU B CA 1
ATOM 1586 C C . LEU B 1 85 ? 5.242 8.719 0.06 1 98.69 85 LEU B C 1
ATOM 1588 O O . LEU B 1 85 ? 4.172 8.242 0.445 1 98.69 85 LEU B O 1
ATOM 1592 N N . LEU B 1 86 ? 5.934 8.227 -0.937 1 98.88 86 LEU B N 1
ATOM 1593 C CA . LEU B 1 86 ? 5.605 6.965 -1.596 1 98.88 86 LEU B CA 1
ATOM 1594 C C . LEU B 1 86 ? 6.652 5.898 -1.286 1 98.88 86 LEU B C 1
ATOM 1596 O O . LEU B 1 86 ? 7.844 6.109 -1.517 1 98.88 86 LEU B O 1
ATOM 1600 N N . LEU B 1 87 ? 6.23 4.828 -0.739 1 98.88 87 LEU B N 1
ATOM 1601 C CA . LEU B 1 87 ? 7.051 3.635 -0.552 1 98.88 87 LEU B CA 1
ATOM 1602 C C . LEU B 1 87 ? 6.406 2.424 -1.219 1 98.88 87 LEU B C 1
ATOM 1604 O O . LEU B 1 87 ? 5.195 2.219 -1.111 1 98.88 87 LEU B O 1
ATOM 1608 N N . VAL B 1 88 ? 7.219 1.677 -1.865 1 98.94 88 VAL B N 1
ATOM 1609 C CA . VAL B 1 88 ? 6.754 0.425 -2.455 1 98.94 88 VAL B CA 1
ATOM 1610 C C . VAL B 1 88 ? 7.727 -0.701 -2.104 1 98.94 88 VAL B C 1
ATOM 1612 O O . VAL B 1 88 ? 8.938 -0.56 -2.277 1 98.94 88 VAL B O 1
ATOM 1615 N N . VAL B 1 89 ? 7.207 -1.73 -1.6 1 98.94 89 VAL B N 1
ATOM 1616 C CA . VAL B 1 89 ? 7.977 -2.955 -1.398 1 98.94 89 VAL B CA 1
ATOM 1617 C C . VAL B 1 89 ? 7.359 -4.09 -2.213 1 98.94 89 VAL B C 1
ATOM 1619 O O . VAL B 1 89 ? 6.184 -4.418 -2.047 1 98.94 89 VAL B O 1
ATOM 1622 N N . ALA B 1 90 ? 8.102 -4.625 -3.051 1 98.94 90 ALA B N 1
ATOM 1623 C CA . ALA B 1 90 ? 7.707 -5.793 -3.84 1 98.94 90 ALA B CA 1
ATOM 1624 C C . ALA B 1 90 ? 8.461 -7.039 -3.393 1 98.94 90 ALA B C 1
ATOM 1626 O O . ALA B 1 90 ? 9.688 -7.008 -3.232 1 98.94 90 ALA B O 1
ATOM 1627 N N . GLY B 1 91 ? 7.746 -8.094 -3.227 1 98.81 91 GLY B N 1
ATOM 1628 C CA . GLY B 1 91 ? 8.406 -9.305 -2.768 1 98.81 91 GLY B CA 1
ATOM 1629 C C . GLY B 1 91 ? 7.559 -10.547 -2.939 1 98.81 91 GLY B C 1
ATOM 1630 O O . GLY B 1 91 ? 6.504 -10.508 -3.574 1 98.81 91 GLY B O 1
ATOM 1631 N N . ASP B 1 92 ? 8.039 -11.648 -2.418 1 98 92 ASP B N 1
ATOM 1632 C CA . ASP B 1 92 ? 7.555 -12.977 -2.789 1 98 92 ASP B CA 1
ATOM 1633 C C . ASP B 1 92 ? 6.301 -13.344 -1.999 1 98 92 ASP B C 1
ATOM 1635 O O . ASP B 1 92 ? 5.293 -13.758 -2.578 1 98 92 ASP B O 1
ATOM 1639 N N . ILE B 1 93 ? 6.344 -13.195 -0.682 1 97.06 93 ILE B N 1
ATOM 1640 C CA . ILE B 1 93 ? 5.211 -13.594 0.147 1 97.06 93 ILE B CA 1
ATOM 1641 C C . ILE B 1 93 ? 4.93 -12.516 1.191 1 97.06 93 ILE B C 1
ATOM 1643 O O . ILE B 1 93 ? 5.801 -11.695 1.498 1 97.06 93 ILE B O 1
ATOM 1647 N N . ARG B 1 94 ? 3.682 -12.555 1.727 1 96.5 94 ARG B N 1
ATOM 1648 C CA . ARG B 1 94 ? 3.186 -11.469 2.561 1 96.5 94 ARG B CA 1
ATOM 1649 C C . ARG B 1 94 ? 4.008 -11.344 3.84 1 96.5 94 ARG B C 1
ATOM 1651 O O . ARG B 1 94 ? 4.234 -10.234 4.332 1 96.5 94 ARG B O 1
ATOM 1658 N N . GLU B 1 95 ? 4.527 -12.469 4.398 1 96.25 95 GLU B N 1
ATOM 1659 C CA . GLU B 1 95 ? 5.309 -12.422 5.629 1 96.25 95 GLU B CA 1
ATOM 1660 C C . GLU B 1 95 ? 6.578 -11.602 5.445 1 96.25 95 GLU B C 1
ATOM 1662 O O . GLU B 1 95 ? 6.895 -10.742 6.273 1 96.25 95 GLU B O 1
ATOM 1667 N N . ASN B 1 96 ? 7.293 -11.844 4.375 1 98.19 96 ASN B N 1
ATOM 1668 C CA . ASN B 1 96 ? 8.523 -11.109 4.082 1 98.19 96 ASN B CA 1
ATOM 1669 C C . ASN B 1 96 ? 8.234 -9.648 3.758 1 98.19 96 ASN B C 1
ATOM 1671 O O . ASN B 1 96 ? 8.898 -8.75 4.273 1 98.19 96 ASN B O 1
ATOM 1675 N N . VAL B 1 97 ? 7.219 -9.414 2.951 1 98.5 97 VAL B N 1
ATOM 1676 C CA . VAL B 1 97 ? 6.945 -8.078 2.439 1 98.5 97 VAL B CA 1
ATOM 1677 C C . VAL B 1 97 ? 6.387 -7.199 3.557 1 98.5 97 VAL B C 1
ATOM 1679 O O . VAL B 1 97 ? 6.812 -6.055 3.729 1 98.5 97 VAL B O 1
ATOM 1682 N N . LYS B 1 98 ? 5.477 -7.766 4.383 1 97.94 98 LYS B N 1
ATOM 1683 C CA . LYS B 1 98 ? 4.891 -7 5.48 1 97.94 98 LYS B CA 1
ATOM 1684 C C . LYS B 1 98 ? 5.961 -6.566 6.48 1 97.94 98 LYS B C 1
ATOM 1686 O O . LYS B 1 98 ? 5.992 -5.406 6.902 1 97.94 98 LYS B O 1
ATOM 1691 N N . ALA B 1 99 ? 6.754 -7.492 6.793 1 97.75 99 ALA B N 1
ATOM 1692 C CA . ALA B 1 99 ? 7.789 -7.199 7.781 1 97.75 99 ALA B CA 1
ATOM 1693 C C . ALA B 1 99 ? 8.758 -6.133 7.266 1 97.75 99 ALA B C 1
ATOM 1695 O O . ALA B 1 99 ? 9.078 -5.184 7.984 1 97.75 99 ALA B O 1
ATOM 1696 N N . THR B 1 100 ? 9.234 -6.297 6.086 1 98.75 100 THR B N 1
ATOM 1697 C CA . THR B 1 100 ? 10.164 -5.348 5.492 1 98.75 100 THR B CA 1
ATOM 1698 C C . THR B 1 100 ? 9.516 -3.971 5.348 1 98.75 100 THR B C 1
ATOM 1700 O O . THR B 1 100 ? 10.133 -2.953 5.668 1 98.75 100 THR B O 1
ATOM 1703 N N . PHE B 1 101 ? 8.305 -3.918 4.914 1 98.62 101 PHE B N 1
ATOM 1704 C CA . PHE B 1 101 ? 7.574 -2.674 4.699 1 98.62 101 PHE B CA 1
ATOM 1705 C C . PHE B 1 101 ? 7.43 -1.898 6 1 98.62 101 PHE B C 1
ATOM 1707 O O . PHE B 1 101 ? 7.652 -0.686 6.035 1 98.62 101 PHE B O 1
ATOM 1714 N N . ALA B 1 102 ? 7.016 -2.602 7.031 1 97.56 102 ALA B N 1
ATOM 1715 C CA . ALA B 1 102 ? 6.805 -1.959 8.328 1 97.56 102 ALA B CA 1
ATOM 1716 C C . ALA B 1 102 ? 8.086 -1.285 8.812 1 97.56 102 ALA B C 1
ATOM 1718 O O . ALA B 1 102 ? 8.062 -0.129 9.242 1 97.56 102 ALA B O 1
ATOM 1719 N N . GLU B 1 103 ? 9.109 -2.025 8.75 1 98.31 103 GLU B N 1
ATOM 1720 C CA . GLU B 1 103 ? 10.375 -1.457 9.203 1 98.31 103 GLU B CA 1
ATOM 1721 C C . GLU B 1 103 ? 10.836 -0.331 8.281 1 98.31 103 GLU B C 1
ATOM 1723 O O . GLU B 1 103 ? 11.336 0.694 8.742 1 98.31 103 GLU B O 1
ATOM 1728 N N . LEU B 1 104 ? 10.703 -0.487 6.98 1 98.75 104 LEU B N 1
ATOM 1729 C CA . LEU B 1 104 ? 11.078 0.538 6.012 1 98.75 104 LE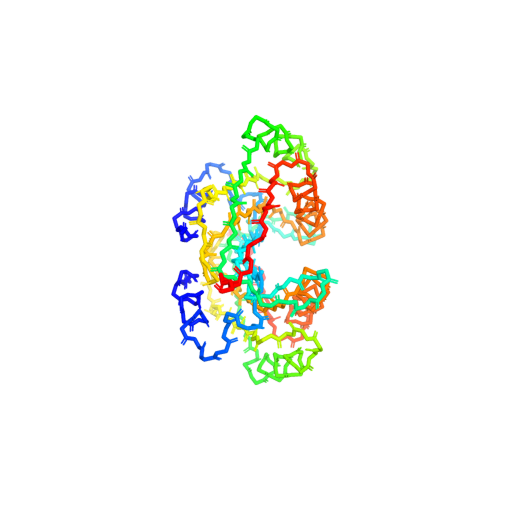U B CA 1
ATOM 1730 C C . LEU B 1 104 ? 10.375 1.855 6.316 1 98.75 104 LEU B C 1
ATOM 1732 O O . LEU B 1 104 ? 11.016 2.906 6.379 1 98.75 104 LEU B O 1
ATOM 1736 N N . LEU B 1 105 ? 9.094 1.798 6.457 1 98.44 105 LEU B N 1
ATOM 1737 C CA . LEU B 1 105 ? 8.281 2.975 6.727 1 98.44 105 LEU B CA 1
ATOM 1738 C C . LEU B 1 105 ? 8.766 3.699 7.977 1 98.44 105 LEU B C 1
ATOM 1740 O O . LEU B 1 105 ? 8.977 4.914 7.957 1 98.44 105 LEU B O 1
ATOM 1744 N N . ASP B 1 106 ? 9.008 2.898 8.969 1 97.44 106 ASP B N 1
ATOM 1745 C CA . ASP B 1 106 ? 9.453 3.48 10.234 1 97.44 106 ASP B CA 1
ATOM 1746 C C . ASP B 1 106 ? 10.82 4.148 10.086 1 97.44 106 ASP B C 1
ATOM 1748 O O . ASP B 1 106 ? 11.023 5.266 10.555 1 97.44 106 ASP B O 1
ATOM 1752 N N . ARG B 1 107 ? 11.695 3.473 9.461 1 98.38 107 ARG B N 1
ATOM 1753 C CA . ARG B 1 107 ? 13.047 4 9.305 1 98.38 107 ARG B CA 1
ATOM 1754 C C . ARG B 1 107 ? 13.047 5.246 8.43 1 98.38 107 ARG B C 1
ATOM 1756 O 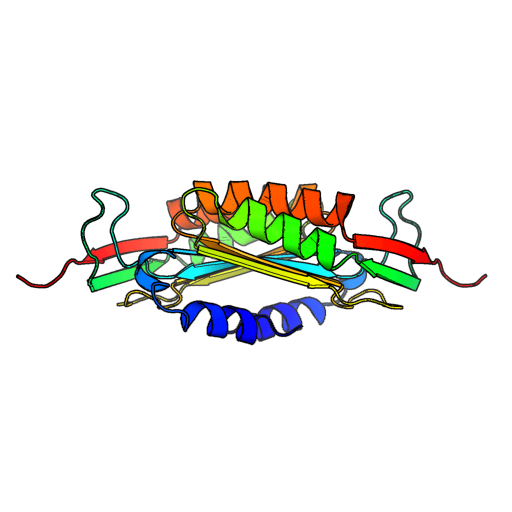O . ARG B 1 107 ? 13.703 6.242 8.75 1 98.38 107 ARG B O 1
ATOM 1763 N N . ILE B 1 108 ? 12.359 5.23 7.316 1 98.56 108 ILE B N 1
ATOM 1764 C CA . ILE B 1 108 ? 12.32 6.367 6.406 1 98.56 108 ILE B CA 1
ATOM 1765 C C . ILE B 1 108 ? 11.75 7.59 7.125 1 98.56 108 ILE B C 1
ATOM 1767 O O . ILE B 1 108 ? 12.312 8.68 7.039 1 98.56 108 ILE B O 1
ATOM 1771 N N . LYS B 1 109 ? 10.719 7.418 7.879 1 96.62 109 LYS B N 1
ATOM 1772 C CA . LYS B 1 109 ? 10.055 8.531 8.555 1 96.62 109 LYS B CA 1
ATOM 1773 C C . LYS B 1 109 ? 10.914 9.055 9.703 1 96.62 109 LYS B C 1
ATOM 1775 O O . LYS B 1 109 ? 10.883 10.25 10.008 1 96.62 109 LYS B O 1
ATOM 1780 N N . SER B 1 110 ? 11.688 8.141 10.289 1 96.56 110 SER B N 1
ATOM 1781 C CA . SER B 1 110 ? 12.461 8.57 11.453 1 96.56 110 SER B CA 1
ATOM 1782 C C . SER B 1 110 ? 13.844 9.078 11.047 1 96.56 110 SER B C 1
ATOM 1784 O O . SER B 1 110 ? 14.422 9.93 11.719 1 96.56 110 SER B O 1
ATOM 1786 N N . GLU B 1 111 ? 14.32 8.555 9.906 1 97.75 111 GLU B N 1
ATOM 1787 C CA . GLU B 1 111 ? 15.742 8.781 9.641 1 97.75 111 GLU B CA 1
ATOM 1788 C C . GLU B 1 111 ? 15.938 9.648 8.406 1 97.75 111 GLU B C 1
ATOM 1790 O O . GLU B 1 111 ? 16.984 10.273 8.234 1 97.75 111 GLU B O 1
ATOM 1795 N N . ALA B 1 112 ? 14.953 9.711 7.527 1 98.38 112 ALA B N 1
ATOM 1796 C CA . ALA B 1 112 ? 15.312 10.234 6.211 1 98.38 112 ALA B CA 1
ATOM 1797 C C . ALA B 1 112 ? 1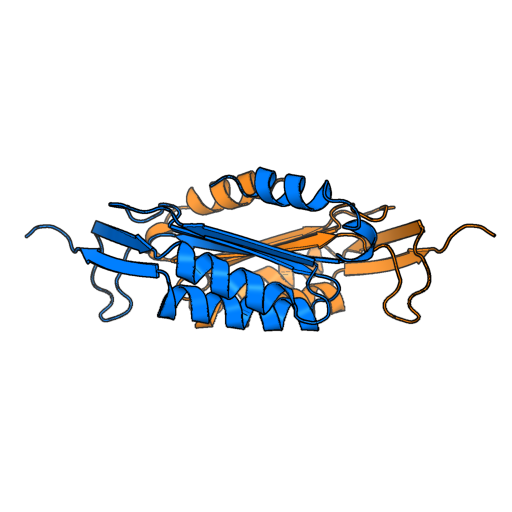4.391 11.383 5.809 1 98.38 112 ALA B C 1
ATOM 1799 O O . ALA B 1 112 ? 14.711 12.156 4.902 1 98.38 112 ALA B O 1
ATOM 1800 N N . VAL B 1 113 ? 13.227 11.5 6.359 1 97.88 113 VAL B N 1
ATOM 1801 C CA . VAL B 1 113 ? 12.258 12.539 6.023 1 97.88 113 VAL B CA 1
ATOM 1802 C C . VAL B 1 113 ? 12.078 13.477 7.211 1 97.88 113 VAL B C 1
ATOM 1804 O O . VAL B 1 113 ? 11.883 13.031 8.344 1 97.88 113 VAL B O 1
ATOM 1807 N N . ILE B 1 114 ? 12.117 14.773 6.965 1 96.06 114 ILE B N 1
ATOM 1808 C CA . ILE B 1 114 ? 11.922 15.789 7.996 1 96.06 114 ILE B CA 1
ATOM 1809 C C . ILE B 1 114 ? 10.703 16.641 7.656 1 96.06 114 ILE B C 1
ATOM 1811 O O . ILE B 1 114 ? 10.57 17.125 6.527 1 96.06 114 ILE B O 1
ATOM 1815 N N . LYS B 1 115 ? 9.906 16.828 8.664 1 95.56 115 LYS B N 1
ATOM 1816 C CA . LYS B 1 115 ? 8.688 17.609 8.484 1 95.56 115 LYS B CA 1
ATOM 1817 C C . LYS B 1 115 ? 8.578 18.703 9.531 1 95.56 115 LYS B C 1
ATOM 1819 O O . LYS B 1 115 ? 8.938 18.5 10.695 1 95.56 115 LYS B O 1
ATOM 1824 N N . GLN B 1 116 ? 8.141 19.797 9.039 1 94.88 116 GLN B N 1
ATOM 1825 C CA . GLN B 1 116 ? 7.758 20.891 9.922 1 94.88 116 GLN B CA 1
ATOM 1826 C C . GLN B 1 116 ? 6.328 21.344 9.641 1 94.88 116 GLN B C 1
ATOM 1828 O O . GLN B 1 116 ? 6.031 21.859 8.562 1 94.88 116 GLN B O 1
ATOM 1833 N N . GLU B 1 117 ? 5.438 21.234 10.586 1 95.56 117 GLU B N 1
ATOM 1834 C CA . GLU B 1 117 ? 4.035 21.625 10.445 1 95.56 117 GLU B CA 1
ATOM 1835 C C . GLU B 1 117 ? 3.83 23.109 10.766 1 95.56 117 GLU B C 1
ATOM 1837 O O . GLU B 1 117 ? 4.449 23.641 11.695 1 95.56 117 GLU B O 1
ATOM 1842 N N . HIS B 1 118 ? 3.027 23.656 9.977 1 94.94 118 HIS B N 1
ATOM 1843 C CA . HIS B 1 118 ? 2.664 25.062 10.188 1 94.94 118 HIS B CA 1
ATOM 1844 C C . HIS B 1 118 ? 1.159 25.203 10.383 1 94.94 118 HIS B C 1
ATOM 1846 O O . HIS B 1 118 ? 0.371 24.625 9.633 1 94.94 118 HIS B O 1
ATOM 1852 N N . GLY B 1 119 ? 0.815 25.906 11.422 1 92.19 119 GLY B N 1
ATOM 1853 C CA . GLY B 1 119 ? -0.592 26.172 11.68 1 92.19 119 GLY B CA 1
ATOM 1854 C C . GLY B 1 119 ? -1.12 27.375 10.922 1 92.19 119 GLY B C 1
ATOM 1855 O O . GLY B 1 119 ? -0.395 27.984 10.141 1 92.19 119 GLY B O 1
ATOM 1856 N N . PRO B 1 120 ? -2.486 27.594 11.016 1 87.94 120 PRO B N 1
ATOM 1857 C CA . PRO B 1 120 ? -3.07 28.766 10.367 1 87.94 120 PRO B CA 1
ATOM 1858 C C . PRO B 1 120 ? -2.443 30.078 10.836 1 87.94 120 PRO B C 1
ATOM 1860 O O . PRO B 1 120 ? -2.004 30.172 11.984 1 87.94 120 PRO B O 1
ATOM 1863 N N . GLU B 1 121 ? -1.963 30.938 9.906 1 75.06 121 GLU B N 1
ATOM 1864 C CA . GLU B 1 121 ? -1.461 32.25 10.305 1 75.06 121 GLU B CA 1
ATOM 1865 C C . GLU B 1 121 ? -2.482 33 11.156 1 75.06 121 GLU B C 1
ATOM 1867 O O . GLU B 1 121 ? -3.688 32.875 10.93 1 75.06 121 GLU B O 1
ATOM 1872 N N . ALA B 1 122 ? -1.993 33.406 12.438 1 61.19 122 ALA B N 1
ATOM 1873 C CA . ALA B 1 122 ? -2.818 34.25 13.281 1 61.19 122 ALA B CA 1
ATOM 1874 C C . ALA B 1 122 ? -3.332 35.469 12.508 1 61.19 122 ALA B C 1
ATOM 1876 O O . ALA B 1 122 ? -2.65 35.969 11.617 1 61.19 122 ALA B O 1
#

Organism: NCBI:txid901

InterPro domains:
  IPR003448 Molybdopterin biosynthesis MoaE [PF02391] (10-111)
  IPR036563 Molybdopterin biosynthesis MoaE subunit superfamily [G3DSA:3.90.1170.40] (1-118)
  IPR036563 Molybdopterin biosynthesis MoaE subunit superfamily [SSF54690] (15-114)